Protein AF-A0A2A3JX35-F1 (afdb_monomer_lite)

InterPro domains:
  IPR011049 Serralysin-like metalloprotease, C-terminal [G3DSA:2.150.10.10] (86-180)
  IPR011049 Serralysin-like metalloprotease, C-terminal [SSF51120] (90-160)
  IPR025282 Domain of unknown function DUF4214 [PF13946] (6-72)
  IPR038255 Phycobilisome linker domain superfamily [G3DSA:1.10.3130.20] (1-78)

Structure (mmCIF, N/CA/C/O backbone):
data_AF-A0A2A3JX35-F1
#
_entry.id   AF-A0A2A3JX35-F1
#
loop_
_atom_site.group_PDB
_atom_site.id
_atom_site.type_symbol
_atom_site.label_atom_id
_atom_site.label_alt_id
_atom_site.label_comp_id
_atom_site.label_asym_id
_atom_site.label_entity_id
_atom_site.label_seq_id
_atom_site.pdbx_PDB_ins_code
_atom_site.Cartn_x
_atom_site.Cartn_y
_atom_site.Cartn_z
_atom_site.occupancy
_atom_site.B_iso_or_equiv
_atom_site.auth_seq_id
_atom_site.auth_comp_id
_atom_site.auth_asym_id
_atom_site.auth_atom_id
_atom_site.pdbx_PDB_model_num
ATOM 1 N N . ARG A 1 1 ? 21.763 -1.195 -2.624 1.00 57.72 1 ARG A N 1
ATOM 2 C CA . ARG A 1 1 ? 20.713 -1.257 -3.677 1.00 57.72 1 ARG A CA 1
ATOM 3 C C . ARG A 1 1 ? 21.329 -1.283 -5.078 1.00 57.72 1 ARG A C 1
ATOM 5 O O . ARG A 1 1 ? 21.049 -2.239 -5.783 1.00 57.72 1 ARG A O 1
ATOM 12 N N . ALA A 1 2 ? 22.224 -0.351 -5.442 1.00 63.00 2 ALA A N 1
ATOM 13 C CA . ALA A 1 2 ? 22.962 -0.404 -6.719 1.00 63.00 2 ALA A CA 1
ATOM 14 C C . ALA A 1 2 ? 23.710 -1.738 -6.949 1.00 63.00 2 ALA A C 1
ATOM 16 O O . ALA A 1 2 ? 23.582 -2.324 -8.016 1.00 63.00 2 ALA A O 1
ATOM 17 N N . GLU A 1 3 ? 24.364 -2.280 -5.916 1.00 74.00 3 GLU A N 1
ATOM 18 C CA . GLU A 1 3 ? 25.102 -3.557 -5.995 1.00 74.00 3 GLU A CA 1
ATOM 19 C C . GLU A 1 3 ? 24.223 -4.774 -6.343 1.00 74.00 3 GLU A C 1
ATOM 21 O O . GLU A 1 3 ? 24.683 -5.698 -7.007 1.00 74.00 3 GLU A O 1
ATOM 26 N N . VAL A 1 4 ? 22.947 -4.782 -5.934 1.00 80.75 4 VAL A N 1
ATOM 27 C CA . VAL A 1 4 ? 22.020 -5.893 -6.234 1.00 80.75 4 VAL A CA 1
ATOM 28 C C . VAL A 1 4 ? 21.587 -5.844 -7.69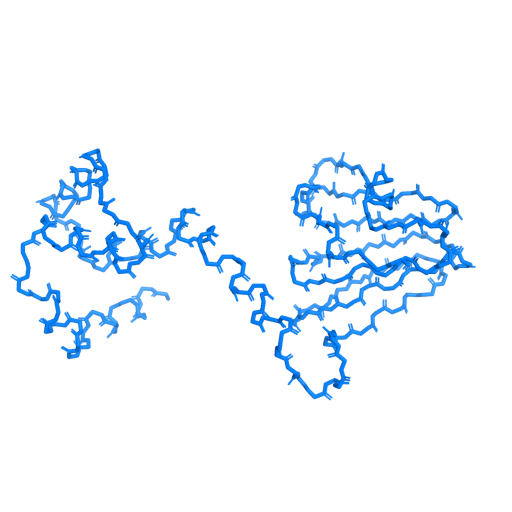7 1.00 80.75 4 VAL A C 1
ATOM 30 O O . VAL A 1 4 ? 21.540 -6.876 -8.362 1.00 80.75 4 VAL A O 1
ATOM 33 N N . VAL A 1 5 ? 21.316 -4.640 -8.211 1.00 82.88 5 VAL A N 1
ATOM 34 C CA . VAL A 1 5 ? 20.985 -4.437 -9.627 1.00 82.88 5 VAL A CA 1
ATOM 35 C C . VAL A 1 5 ? 22.182 -4.816 -10.496 1.00 82.88 5 VAL A C 1
ATOM 37 O O . VAL A 1 5 ? 22.029 -5.586 -11.436 1.00 82.88 5 VAL A O 1
ATOM 40 N N . GLU A 1 6 ? 23.384 -4.356 -10.149 1.00 83.06 6 GLU A N 1
ATOM 41 C CA . GLU A 1 6 ? 24.614 -4.732 -10.855 1.00 83.06 6 GLU A CA 1
ATOM 42 C C . GLU A 1 6 ? 24.848 -6.250 -10.831 1.00 83.06 6 GLU A C 1
ATOM 44 O O . GLU A 1 6 ? 25.086 -6.843 -11.879 1.00 83.06 6 GLU A O 1
ATOM 49 N N . GLY A 1 7 ? 24.675 -6.909 -9.681 1.00 82.81 7 GLY A N 1
ATOM 50 C CA . GLY A 1 7 ? 24.773 -8.368 -9.584 1.00 82.81 7 GLY A CA 1
ATOM 51 C C . GLY A 1 7 ? 23.772 -9.113 -10.477 1.00 82.81 7 GLY A C 1
ATOM 52 O O . GLY A 1 7 ? 24.125 -10.121 -11.089 1.00 82.81 7 GLY A O 1
ATOM 53 N N . PHE A 1 8 ? 22.543 -8.601 -10.609 1.00 84.94 8 PHE A N 1
ATOM 54 C CA . PHE A 1 8 ? 21.544 -9.168 -11.517 1.00 84.94 8 PHE A CA 1
ATOM 55 C C . PHE A 1 8 ? 21.957 -9.020 -12.986 1.00 84.94 8 PHE A C 1
ATOM 57 O O . PHE A 1 8 ? 21.861 -9.985 -13.745 1.00 84.94 8 PHE A O 1
ATOM 64 N N . LEU A 1 9 ? 22.483 -7.853 -13.373 1.00 85.06 9 LEU A N 1
ATOM 65 C CA . LEU A 1 9 ? 22.989 -7.601 -14.727 1.00 85.06 9 LEU A CA 1
ATOM 66 C C . LEU A 1 9 ? 24.175 -8.501 -15.090 1.00 85.06 9 LEU A C 1
ATOM 68 O O . LEU A 1 9 ? 24.334 -8.894 -16.247 1.00 85.06 9 LEU A O 1
ATOM 72 N N . GLU A 1 10 ? 24.995 -8.846 -14.101 1.00 87.62 10 GLU A N 1
ATOM 73 C CA . GLU A 1 10 ? 26.143 -9.722 -14.293 1.00 87.62 10 GLU A CA 1
ATOM 74 C C . GLU A 1 10 ? 25.779 -11.211 -14.372 1.00 87.62 10 GLU A C 1
ATOM 76 O O . GLU A 1 10 ? 26.630 -12.021 -14.769 1.00 87.62 10 GLU A O 1
ATOM 81 N N . SER A 1 11 ? 24.533 -11.575 -14.050 1.00 91.19 11 SER A N 1
ATOM 82 C CA . SER A 1 11 ? 24.059 -12.957 -14.110 1.00 91.19 11 SER A CA 1
ATOM 83 C C . SER A 1 11 ? 24.104 -13.523 -15.534 1.00 91.19 11 SER A C 1
ATOM 85 O O . SER A 1 11 ? 23.937 -12.814 -16.531 1.00 91.19 11 SER A O 1
ATOM 87 N N . ALA A 1 12 ? 24.330 -14.837 -15.633 1.00 91.00 12 ALA A N 1
ATOM 88 C CA . ALA A 1 12 ? 24.363 -15.531 -16.919 1.00 91.00 12 ALA A CA 1
ATOM 89 C C . ALA A 1 12 ? 23.033 -15.387 -17.675 1.00 91.00 12 ALA A C 1
ATOM 91 O O . ALA A 1 12 ? 23.043 -15.139 -18.878 1.00 91.00 12 ALA A O 1
ATOM 92 N N . GLU A 1 13 ? 21.913 -15.470 -16.954 1.00 87.62 13 GLU A N 1
ATOM 93 C CA . GLU A 1 13 ? 20.569 -15.329 -17.516 1.00 87.62 13 GLU A CA 1
ATOM 94 C C . GLU A 1 13 ? 20.338 -13.924 -18.075 1.00 87.62 13 GLU A C 1
ATOM 96 O O . GLU A 1 13 ? 19.900 -13.765 -19.212 1.00 87.62 13 GLU A O 1
ATOM 101 N N . PHE A 1 14 ? 20.709 -12.883 -17.324 1.00 89.31 14 PHE A N 1
ATOM 102 C CA . PHE A 1 14 ? 20.545 -11.517 -17.805 1.00 89.31 14 PHE A CA 1
ATOM 103 C C . PHE A 1 14 ? 21.397 -11.248 -19.046 1.00 89.31 14 PHE A C 1
ATOM 105 O O . PHE A 1 14 ? 20.916 -10.665 -20.015 1.00 89.31 14 PHE A O 1
ATOM 112 N N . LYS A 1 15 ? 22.654 -11.700 -19.061 1.00 89.62 15 LYS A N 1
ATOM 113 C CA . LYS A 1 15 ? 23.532 -11.545 -20.229 1.00 89.62 15 LYS A CA 1
ATOM 114 C C . LYS A 1 15 ? 23.009 -12.301 -21.447 1.00 89.62 15 LYS A C 1
ATOM 116 O O . LYS A 1 15 ? 23.083 -11.764 -22.549 1.00 89.62 15 LYS A O 1
ATOM 121 N N . ALA A 1 16 ? 22.472 -13.505 -21.255 1.00 89.75 16 ALA A N 1
ATOM 122 C CA . ALA A 1 16 ? 21.889 -14.300 -22.331 1.00 89.75 16 ALA A CA 1
ATOM 123 C C . ALA A 1 16 ? 20.626 -13.643 -22.911 1.00 89.75 16 ALA A C 1
ATOM 125 O O . ALA A 1 16 ? 20.481 -13.577 -24.130 1.00 89.75 16 ALA A O 1
ATOM 126 N N . THR A 1 17 ? 19.756 -13.115 -22.049 1.00 88.19 17 THR A N 1
ATOM 127 C CA . THR A 1 17 ? 18.446 -12.574 -22.441 1.00 88.19 17 THR A CA 1
ATOM 128 C C . THR A 1 17 ? 18.514 -11.117 -22.911 1.00 88.19 17 THR A C 1
ATOM 130 O O . THR A 1 17 ? 17.854 -10.749 -23.877 1.00 88.19 17 THR A O 1
ATOM 133 N N . TYR A 1 18 ? 19.338 -10.280 -22.275 1.00 88.38 18 TYR A N 1
ATOM 134 C CA . TYR A 1 18 ? 19.382 -8.831 -22.513 1.00 88.38 18 TYR A CA 1
ATOM 135 C C . TYR A 1 18 ? 20.705 -8.329 -23.103 1.00 88.38 18 TYR A C 1
ATOM 137 O O . TYR A 1 18 ? 20.757 -7.215 -23.627 1.00 88.38 18 TYR A O 1
ATOM 145 N N . GLY A 1 19 ? 21.797 -9.093 -22.999 1.00 84.62 19 GLY A N 1
ATOM 146 C CA . GLY A 1 19 ? 23.155 -8.590 -23.241 1.00 84.62 19 GLY A CA 1
ATOM 147 C C . GLY A 1 19 ? 23.444 -8.176 -24.686 1.00 84.62 19 GLY A C 1
ATOM 148 O O . GLY A 1 19 ? 24.201 -7.234 -24.902 1.00 84.62 19 GLY A O 1
ATOM 149 N N . ALA A 1 20 ? 22.825 -8.842 -25.664 1.00 90.06 20 ALA A N 1
ATOM 150 C CA . ALA A 1 20 ? 23.036 -8.580 -27.091 1.00 90.06 20 ALA A CA 1
ATOM 151 C C . ALA A 1 20 ? 22.003 -7.626 -27.719 1.00 90.06 20 ALA A C 1
ATOM 153 O O . ALA A 1 20 ? 22.154 -7.261 -28.883 1.00 90.06 20 ALA A O 1
ATOM 154 N N . LEU A 1 21 ? 20.961 -7.239 -26.974 1.00 92.75 21 LEU A N 1
ATOM 155 C CA . LEU A 1 21 ? 19.909 -6.353 -27.475 1.00 92.75 21 LEU A CA 1
ATOM 156 C C . LEU A 1 21 ? 20.464 -4.955 -27.733 1.00 92.75 21 LEU A C 1
ATOM 158 O O . LEU A 1 21 ? 21.338 -4.498 -26.990 1.00 92.75 21 LEU A O 1
ATOM 162 N N . ASP A 1 22 ? 19.927 -4.251 -28.726 1.00 95.50 22 ASP A N 1
ATOM 163 C CA . ASP A 1 22 ? 20.136 -2.808 -28.823 1.00 95.50 22 ASP A CA 1
ATOM 164 C C . ASP A 1 22 ? 19.344 -2.065 -27.729 1.00 95.50 22 ASP A C 1
ATOM 166 O O . ASP A 1 22 ? 18.670 -2.676 -26.898 1.00 95.50 22 ASP A O 1
ATOM 170 N N . ASN A 1 23 ? 19.477 -0.740 -27.653 1.00 96.50 23 ASN A N 1
ATOM 171 C CA . ASN A 1 23 ? 18.823 0.030 -26.595 1.00 96.50 23 ASN A CA 1
ATOM 172 C C . ASN A 1 23 ? 17.289 0.014 -26.704 1.00 96.50 23 ASN A C 1
ATOM 174 O O . ASN A 1 23 ? 16.625 -0.015 -25.669 1.00 96.50 23 ASN A O 1
ATOM 178 N N . GLY A 1 24 ? 16.731 -0.000 -27.916 1.00 96.75 24 GLY A N 1
ATOM 179 C CA . GLY A 1 24 ? 15.284 -0.015 -28.124 1.00 96.75 24 GLY A CA 1
ATOM 180 C C . GLY A 1 24 ? 14.674 -1.365 -27.754 1.00 96.75 24 GLY A C 1
ATOM 181 O O . GLY A 1 24 ? 13.702 -1.418 -26.995 1.00 96.75 24 GLY A O 1
ATOM 182 N N . ASP A 1 25 ? 15.290 -2.454 -28.210 1.00 97.00 25 ASP A N 1
ATOM 183 C CA . ASP A 1 25 ? 14.875 -3.819 -27.881 1.00 97.00 25 ASP A CA 1
ATOM 184 C C . ASP A 1 25 ? 15.051 -4.106 -26.386 1.00 97.00 25 ASP A C 1
ATOM 186 O O . ASP A 1 25 ? 14.181 -4.706 -25.754 1.00 97.00 25 ASP A O 1
ATOM 190 N N . PHE A 1 26 ? 16.139 -3.615 -25.784 1.00 96.88 26 PHE A N 1
ATOM 191 C CA . PHE A 1 26 ? 16.372 -3.717 -24.345 1.00 96.88 26 PHE A CA 1
ATOM 192 C C . PHE A 1 26 ? 15.256 -3.049 -23.534 1.00 96.88 26 PHE A C 1
ATOM 194 O O . PHE A 1 26 ? 14.707 -3.659 -22.616 1.00 96.88 26 PHE A O 1
ATOM 201 N N . VAL A 1 27 ? 14.897 -1.807 -23.877 1.00 97.31 27 VAL A N 1
ATOM 202 C CA . VAL A 1 27 ? 13.816 -1.075 -23.201 1.00 97.31 27 VAL A CA 1
ATOM 203 C C . VAL A 1 27 ? 12.476 -1.776 -23.411 1.00 97.31 27 VAL A C 1
ATOM 205 O O . VAL A 1 27 ? 11.726 -1.949 -22.453 1.00 97.31 27 VAL A O 1
ATOM 208 N N . THR A 1 28 ? 12.185 -2.221 -24.633 1.00 97.75 28 THR A N 1
ATOM 209 C CA . THR A 1 28 ? 10.943 -2.938 -24.959 1.00 97.75 28 THR A CA 1
ATOM 210 C C . THR A 1 28 ? 10.804 -4.223 -24.147 1.00 97.75 28 THR A C 1
ATOM 212 O O . THR A 1 28 ? 9.736 -4.501 -23.600 1.00 97.75 28 THR A O 1
ATOM 215 N N . LEU A 1 29 ? 11.888 -4.988 -24.005 1.00 95.69 29 LEU A N 1
ATOM 216 C CA . LEU A 1 29 ? 11.873 -6.211 -23.211 1.00 95.69 29 LEU A CA 1
ATOM 217 C C . LEU A 1 29 ? 11.729 -5.927 -21.707 1.00 95.69 29 LEU A C 1
ATOM 219 O O . LEU A 1 29 ? 11.063 -6.690 -21.012 1.00 95.69 29 LEU A O 1
ATOM 223 N N . LEU A 1 30 ? 12.287 -4.820 -21.198 1.00 95.44 30 LEU A N 1
ATOM 224 C CA . LEU A 1 30 ? 12.061 -4.396 -19.810 1.00 95.44 30 LEU A CA 1
ATOM 225 C C . LEU A 1 30 ? 10.602 -4.025 -19.540 1.00 95.44 30 LEU A C 1
ATOM 227 O O . LEU A 1 30 ? 10.068 -4.438 -18.517 1.00 95.44 30 LEU A O 1
ATOM 231 N N . TYR A 1 31 ? 9.944 -3.291 -20.438 1.00 97.38 31 TYR A N 1
ATOM 232 C CA . TYR A 1 31 ? 8.510 -3.009 -20.310 1.00 97.38 31 TYR A CA 1
ATOM 233 C C . TYR A 1 31 ? 7.698 -4.3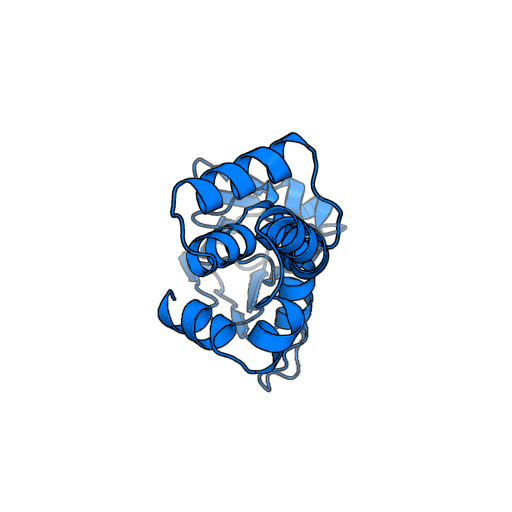03 -20.197 1.00 97.38 31 TYR A C 1
ATOM 235 O O . TYR A 1 31 ? 6.911 -4.459 -19.265 1.00 97.38 31 TYR A O 1
ATOM 243 N N . ASN A 1 32 ? 7.974 -5.268 -21.070 1.00 95.50 32 ASN A N 1
ATOM 244 C CA . ASN A 1 32 ? 7.260 -6.536 -21.075 1.00 95.50 32 ASN A CA 1
ATOM 245 C C . ASN A 1 32 ? 7.522 -7.371 -19.814 1.00 95.50 32 ASN A C 1
ATOM 247 O O . ASN A 1 32 ? 6.582 -7.844 -19.184 1.00 95.50 32 ASN A O 1
ATOM 251 N N . ASN A 1 33 ? 8.782 -7.519 -19.403 1.00 91.81 33 ASN A N 1
ATOM 252 C CA . ASN A 1 33 ? 9.132 -8.416 -18.299 1.00 91.81 33 ASN A CA 1
ATOM 253 C C . ASN A 1 33 ? 8.966 -7.790 -16.909 1.00 91.81 33 ASN A C 1
ATOM 255 O O . ASN A 1 33 ? 8.769 -8.521 -15.943 1.00 91.81 33 ASN A O 1
ATOM 259 N N . VAL A 1 34 ? 9.082 -6.464 -16.786 1.00 92.62 34 VAL A N 1
ATOM 260 C CA . VAL A 1 34 ? 8.998 -5.763 -15.493 1.00 92.62 34 VAL A CA 1
ATOM 261 C C . VAL A 1 34 ? 7.614 -5.164 -15.273 1.00 92.62 34 VAL A C 1
ATOM 263 O O . VAL A 1 34 ? 7.124 -5.194 -14.151 1.00 92.62 34 VAL A O 1
ATOM 266 N N . LEU A 1 35 ? 6.977 -4.629 -16.319 1.00 94.31 35 LEU A N 1
ATOM 267 C CA . LEU A 1 35 ? 5.677 -3.951 -16.217 1.00 94.31 35 LEU A CA 1
ATOM 268 C C . LEU A 1 35 ? 4.529 -4.745 -16.857 1.00 94.31 35 LEU A C 1
ATOM 270 O O . LEU A 1 35 ? 3.379 -4.328 -16.757 1.00 94.31 35 LEU A O 1
ATOM 274 N N . GLY A 1 36 ? 4.812 -5.875 -17.515 1.00 94.19 36 GLY A N 1
ATOM 275 C CA . GLY A 1 36 ? 3.782 -6.744 -18.091 1.00 94.19 36 GLY A CA 1
ATOM 276 C C . GLY A 1 36 ? 3.057 -6.151 -19.301 1.00 94.19 36 GLY A C 1
ATOM 277 O O . GLY A 1 36 ? 1.950 -6.584 -19.618 1.00 94.19 36 GLY A O 1
ATOM 278 N N . ARG A 1 37 ? 3.638 -5.145 -19.963 1.00 95.81 37 ARG A N 1
ATOM 279 C CA . ARG A 1 37 ? 3.019 -4.460 -21.106 1.00 95.81 37 ARG A CA 1
ATOM 280 C C . ARG A 1 37 ? 4.043 -3.987 -22.125 1.00 95.81 37 ARG A C 1
ATOM 282 O O . ARG A 1 37 ? 5.219 -3.860 -21.807 1.00 95.81 37 ARG A O 1
ATOM 289 N N . ASP A 1 38 ? 3.568 -3.601 -23.302 1.00 97.25 38 ASP A N 1
ATOM 290 C CA . ASP A 1 38 ? 4.393 -2.917 -24.294 1.00 97.25 38 ASP A CA 1
ATOM 291 C C . ASP A 1 38 ? 4.692 -1.453 -23.908 1.00 97.25 38 ASP A C 1
ATOM 293 O O . ASP A 1 38 ? 3.882 -0.788 -23.236 1.00 97.25 38 ASP A O 1
ATOM 297 N N . PRO A 1 39 ? 5.847 -0.910 -24.345 1.00 97.19 39 PRO A N 1
ATOM 298 C CA . PRO A 1 39 ? 6.135 0.506 -24.192 1.00 97.19 39 PRO A CA 1
ATOM 299 C C . PRO A 1 39 ? 5.162 1.367 -25.000 1.00 97.19 39 PRO A C 1
ATOM 301 O O . PRO A 1 39 ? 4.862 1.084 -26.160 1.00 97.19 39 PRO A O 1
ATOM 304 N N . ASP A 1 40 ? 4.773 2.509 -24.439 1.00 97.31 40 ASP A N 1
ATOM 305 C CA . ASP A 1 40 ? 4.240 3.593 -25.257 1.00 97.31 40 ASP A CA 1
ATOM 306 C C . ASP A 1 40 ? 5.385 4.338 -25.973 1.00 97.31 40 ASP A C 1
ATOM 308 O O . ASP A 1 40 ? 6.552 4.292 -25.566 1.00 97.31 40 ASP A O 1
ATOM 312 N N . ALA A 1 41 ? 5.052 5.061 -27.046 1.00 97.06 41 ALA A N 1
ATOM 313 C CA . ALA A 1 41 ? 6.044 5.753 -27.870 1.00 97.06 41 ALA A CA 1
ATOM 314 C C . ALA A 1 41 ? 6.881 6.777 -27.079 1.00 97.06 41 ALA A C 1
ATOM 316 O O . ALA A 1 41 ? 8.075 6.941 -27.347 1.00 97.06 41 ALA A O 1
ATOM 317 N N . THR A 1 42 ? 6.279 7.454 -26.096 1.00 97.19 42 THR A N 1
ATOM 318 C CA . THR A 1 42 ? 6.969 8.456 -25.272 1.00 97.19 42 THR A CA 1
ATOM 319 C C . THR A 1 42 ? 7.945 7.781 -24.315 1.00 97.19 42 THR A C 1
ATOM 321 O O . THR A 1 42 ? 9.107 8.185 -24.234 1.00 97.19 42 THR A O 1
ATOM 324 N N . GLY A 1 43 ? 7.496 6.731 -23.628 1.00 95.31 43 GLY A N 1
ATOM 325 C CA . GLY A 1 43 ? 8.296 5.931 -22.713 1.00 95.31 43 GLY A CA 1
ATOM 326 C C . GLY A 1 43 ? 9.502 5.298 -23.401 1.00 95.31 43 GLY A C 1
ATOM 327 O O . GLY A 1 43 ? 10.623 5.444 -22.909 1.00 95.31 43 GLY A O 1
ATOM 328 N N . LEU A 1 44 ? 9.301 4.662 -24.562 1.00 97.62 44 LEU A N 1
ATOM 329 C CA . LEU A 1 44 ? 10.391 4.071 -25.347 1.00 97.62 44 LEU A CA 1
ATOM 330 C C . LEU A 1 44 ? 11.423 5.123 -25.758 1.00 97.62 44 LEU A C 1
ATOM 332 O O . LEU A 1 44 ? 12.623 4.932 -25.556 1.00 97.62 44 LEU A O 1
ATOM 336 N N . THR A 1 45 ? 10.951 6.253 -26.291 1.00 97.88 45 THR A N 1
ATOM 337 C CA . THR A 1 45 ? 11.819 7.341 -26.762 1.00 97.88 45 THR A CA 1
ATOM 338 C C . THR A 1 45 ? 12.652 7.917 -25.618 1.00 97.88 45 THR A C 1
ATOM 340 O O . THR A 1 45 ? 13.855 8.122 -25.767 1.00 97.88 45 THR A O 1
ATOM 343 N N . ASN A 1 46 ? 12.039 8.148 -24.453 1.00 96.75 46 ASN A N 1
ATOM 344 C CA . ASN A 1 46 ? 12.712 8.739 -23.297 1.00 96.75 46 ASN A CA 1
ATOM 345 C C . ASN A 1 46 ? 13.820 7.827 -22.751 1.00 96.75 46 ASN A C 1
ATOM 347 O O . ASN A 1 46 ? 14.950 8.276 -22.559 1.00 96.75 46 ASN A O 1
ATOM 351 N N . TRP A 1 47 ? 13.523 6.542 -22.535 1.00 97.56 47 TRP A N 1
ATOM 352 C CA . TRP A 1 47 ? 14.511 5.598 -22.011 1.00 97.56 47 TRP A CA 1
ATOM 353 C C . TRP A 1 47 ? 15.641 5.320 -23.000 1.00 97.56 47 TRP A C 1
ATOM 355 O O . TRP A 1 47 ? 16.804 5.309 -22.595 1.00 97.56 47 TRP A O 1
ATOM 365 N N . THR A 1 48 ? 15.322 5.174 -24.288 1.00 97.69 48 THR A N 1
ATOM 366 C CA . THR A 1 48 ? 16.331 4.951 -25.336 1.00 97.69 48 THR A CA 1
ATOM 367 C C . THR A 1 48 ? 17.272 6.150 -25.445 1.00 97.69 48 THR A C 1
ATOM 369 O O . THR A 1 48 ? 18.484 5.978 -25.376 1.00 97.69 48 THR A O 1
ATOM 372 N N . ALA A 1 49 ? 16.741 7.379 -25.459 1.00 97.69 49 ALA A N 1
ATOM 373 C CA . ALA A 1 49 ? 17.564 8.589 -25.501 1.00 97.69 49 ALA A CA 1
ATOM 374 C C . ALA A 1 49 ? 18.499 8.727 -24.284 1.00 97.69 49 ALA A C 1
ATOM 376 O O . ALA A 1 49 ? 19.615 9.232 -24.410 1.00 97.69 49 ALA A O 1
ATOM 377 N N . ARG A 1 50 ? 18.079 8.268 -23.095 1.00 97.50 50 ARG A N 1
ATOM 378 C CA . ARG A 1 50 ? 18.947 8.247 -21.904 1.00 97.50 50 ARG A CA 1
ATOM 379 C C . ARG A 1 50 ? 20.087 7.244 -22.052 1.00 97.50 50 ARG A C 1
ATOM 381 O O . ARG A 1 50 ? 21.213 7.574 -21.684 1.00 97.50 50 ARG A O 1
ATOM 388 N N . LEU A 1 51 ? 19.805 6.051 -22.577 1.00 97.25 51 LEU A N 1
ATOM 389 C CA . LEU A 1 51 ? 20.825 5.035 -22.859 1.00 97.25 51 LEU A CA 1
ATOM 390 C C . LEU A 1 51 ? 21.823 5.534 -23.910 1.00 97.25 51 LEU A C 1
ATOM 392 O O . LEU A 1 51 ? 23.029 5.449 -23.692 1.00 97.25 51 LEU A O 1
ATOM 396 N N . ASP A 1 52 ? 21.332 6.136 -24.994 1.00 97.00 52 ASP A N 1
ATOM 397 C CA . ASP A 1 52 ? 22.169 6.722 -26.048 1.00 97.00 52 ASP A CA 1
ATOM 398 C C . ASP A 1 52 ? 23.016 7.895 -25.524 1.00 97.00 52 ASP A C 1
ATOM 400 O O . ASP A 1 52 ? 24.148 8.105 -25.959 1.00 97.00 52 ASP A O 1
ATOM 404 N N . GLY A 1 53 ? 22.496 8.631 -24.537 1.00 96.69 53 GLY A N 1
ATOM 405 C CA . GLY A 1 53 ? 23.204 9.681 -23.803 1.00 96.69 53 GLY A CA 1
ATOM 406 C C . GLY A 1 53 ? 24.208 9.181 -22.754 1.00 96.69 53 GLY A C 1
ATOM 407 O O . GLY A 1 53 ? 24.796 10.002 -22.050 1.00 96.69 53 GLY A O 1
ATOM 408 N N . GLY A 1 54 ? 24.411 7.865 -22.627 1.00 96.06 54 GLY A N 1
ATOM 409 C CA . GLY A 1 54 ? 25.413 7.258 -21.745 1.00 96.06 54 GLY A CA 1
ATOM 410 C C . GLY A 1 54 ? 24.902 6.805 -20.373 1.00 96.06 54 GLY A C 1
ATOM 411 O O . GLY A 1 54 ? 25.710 6.419 -19.526 1.00 96.06 54 GLY A O 1
ATOM 412 N N . MET A 1 55 ? 23.587 6.821 -20.119 1.00 96.19 55 MET A N 1
ATOM 413 C CA . MET A 1 55 ? 23.022 6.172 -18.930 1.00 96.19 55 MET A CA 1
ATOM 414 C C . MET A 1 55 ? 23.290 4.665 -18.985 1.00 96.19 55 MET A C 1
ATOM 416 O O . MET A 1 55 ? 23.114 4.029 -20.020 1.00 96.19 55 MET A O 1
ATOM 420 N N . SER A 1 56 ? 23.688 4.065 -17.862 1.00 94.44 56 SER A N 1
ATOM 421 C CA . SER A 1 56 ? 23.900 2.619 -17.812 1.00 94.44 56 SER A CA 1
ATOM 422 C C . SER A 1 56 ? 22.575 1.854 -17.830 1.00 94.44 56 SER A C 1
ATOM 424 O O . SER A 1 56 ? 21.562 2.306 -17.289 1.00 94.44 56 SER A O 1
ATOM 426 N N . ARG A 1 57 ? 22.594 0.629 -18.367 1.00 93.12 57 ARG A N 1
ATOM 427 C CA . ARG A 1 57 ? 21.445 -0.290 -18.291 1.00 93.12 57 ARG A CA 1
ATOM 428 C C . ARG A 1 57 ? 21.021 -0.575 -16.851 1.00 93.12 57 ARG A C 1
ATOM 430 O O . ARG A 1 57 ? 19.828 -0.672 -16.592 1.00 93.12 57 ARG A O 1
ATOM 437 N N . ALA A 1 58 ? 21.968 -0.613 -15.908 1.00 92.00 58 ALA A N 1
ATOM 438 C CA . ALA A 1 58 ? 21.675 -0.764 -14.480 1.00 92.00 58 ALA A CA 1
ATOM 439 C C . ALA A 1 58 ? 20.762 0.360 -13.973 1.00 92.00 58 ALA A C 1
ATOM 441 O O . ALA A 1 58 ? 19.782 0.104 -13.281 1.00 92.00 58 ALA A O 1
ATOM 442 N N . LYS A 1 59 ? 21.043 1.610 -14.366 1.00 93.81 59 LYS A N 1
ATOM 443 C CA . LYS A 1 59 ? 20.225 2.767 -13.984 1.00 93.81 59 LYS A CA 1
ATOM 444 C C . LYS A 1 59 ? 18.837 2.743 -14.615 1.00 93.81 59 LYS A C 1
ATOM 446 O O . LYS A 1 59 ? 17.885 3.190 -13.981 1.00 93.81 59 LYS A O 1
ATOM 451 N N . VAL A 1 60 ? 18.706 2.193 -15.820 1.00 94.31 60 VAL A N 1
ATOM 452 C CA . VAL A 1 60 ? 17.393 1.977 -16.441 1.00 94.31 60 VAL A CA 1
ATOM 453 C C . VAL A 1 60 ? 16.606 0.905 -15.686 1.00 94.31 60 VAL A C 1
ATOM 455 O O . VAL A 1 60 ? 15.480 1.175 -15.288 1.00 94.31 60 VAL A O 1
ATOM 458 N N . VAL A 1 61 ? 17.201 -0.258 -15.398 1.00 93.62 61 VAL A N 1
ATOM 459 C CA . VAL A 1 61 ? 16.551 -1.324 -14.604 1.00 93.62 61 VAL A CA 1
ATOM 460 C C . VAL A 1 61 ? 16.130 -0.815 -13.223 1.00 93.62 61 VAL A C 1
ATOM 462 O O . VAL A 1 61 ? 14.998 -1.042 -12.799 1.00 93.62 61 VAL A O 1
ATOM 465 N N . GLU A 1 62 ? 17.003 -0.064 -12.544 1.00 93.44 62 GLU A N 1
ATOM 466 C CA . GLU A 1 62 ? 16.672 0.600 -11.280 1.00 93.44 62 GLU A CA 1
ATOM 467 C C . GLU A 1 62 ? 15.453 1.520 -11.452 1.00 93.44 62 GLU A C 1
ATOM 469 O O . GLU A 1 62 ? 14.500 1.418 -10.682 1.00 93.44 62 GLU A O 1
ATOM 474 N N . GLY A 1 63 ? 15.434 2.348 -12.501 1.00 93.88 63 GLY A N 1
ATOM 475 C CA . GLY A 1 63 ? 14.320 3.241 -12.818 1.00 93.88 63 GLY A CA 1
ATOM 476 C C . GLY A 1 63 ? 12.980 2.527 -13.013 1.00 93.88 63 GLY A C 1
ATOM 477 O O . GLY A 1 63 ? 11.973 2.995 -12.486 1.00 93.88 63 GLY A O 1
ATOM 478 N N . PHE A 1 64 ? 12.963 1.383 -13.702 1.00 94.62 64 PHE A N 1
ATOM 479 C CA . PHE A 1 64 ? 11.754 0.564 -13.851 1.00 94.62 64 PHE A CA 1
ATOM 480 C C . PHE A 1 64 ? 11.304 -0.018 -12.506 1.00 94.62 64 PHE A C 1
ATOM 482 O O . PHE A 1 64 ? 10.161 0.193 -12.109 1.00 94.62 64 PHE A O 1
ATOM 489 N N . SER A 1 65 ? 12.211 -0.661 -11.761 1.00 92.62 65 SER A N 1
ATOM 490 C CA . SER A 1 65 ? 11.892 -1.296 -10.468 1.00 92.62 65 SER A CA 1
ATOM 491 C C . SER A 1 65 ? 11.426 -0.313 -9.386 1.00 92.62 65 SER A C 1
ATOM 493 O O . SER A 1 65 ? 10.743 -0.693 -8.442 1.00 92.62 65 SER A O 1
ATOM 495 N N . GLN A 1 66 ? 11.829 0.957 -9.482 1.00 91.94 66 GLN A N 1
ATOM 496 C CA . GLN A 1 66 ? 11.457 1.998 -8.521 1.00 91.94 66 GLN A CA 1
ATOM 497 C C . GLN A 1 66 ? 10.303 2.876 -9.007 1.00 91.94 66 GLN A C 1
ATOM 499 O O . GLN A 1 66 ? 9.879 3.773 -8.270 1.00 91.94 66 GLN A O 1
ATOM 504 N N . SER A 1 67 ? 9.805 2.635 -10.222 1.00 94.75 67 SER A N 1
ATOM 505 C CA . SER A 1 67 ? 8.699 3.394 -10.791 1.00 94.75 67 SER A CA 1
ATOM 506 C C . SER A 1 67 ? 7.428 3.216 -9.960 1.00 94.75 67 SER A C 1
ATOM 508 O O . SER A 1 67 ? 7.182 2.158 -9.379 1.00 94.75 67 SER A O 1
ATOM 510 N N . THR A 1 68 ? 6.603 4.263 -9.914 1.00 95.00 68 THR A N 1
ATOM 511 C CA . THR A 1 68 ? 5.267 4.192 -9.306 1.00 95.00 68 THR A CA 1
ATOM 512 C C . THR A 1 68 ? 4.430 3.093 -9.951 1.00 95.00 68 THR A C 1
ATOM 514 O O . THR A 1 68 ? 3.686 2.411 -9.261 1.00 95.00 68 THR A O 1
ATOM 517 N N . GLU A 1 69 ? 4.596 2.893 -11.257 1.00 94.31 69 GLU A N 1
ATOM 518 C CA . GLU A 1 69 ? 3.896 1.861 -12.011 1.00 94.31 69 GLU A CA 1
ATOM 519 C C . GLU A 1 69 ? 4.256 0.451 -11.539 1.00 94.31 69 GLU A C 1
ATOM 521 O O . GLU A 1 69 ? 3.357 -0.318 -11.221 1.00 94.31 69 GLU A O 1
ATOM 526 N N . PHE A 1 70 ? 5.550 0.130 -11.424 1.00 94.88 70 PHE A N 1
ATOM 527 C CA . PHE A 1 70 ? 5.977 -1.174 -10.916 1.00 94.88 70 PH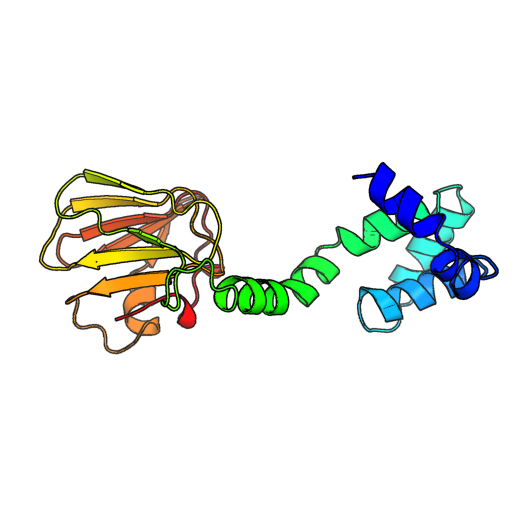E A CA 1
ATOM 528 C C . PHE A 1 70 ? 5.476 -1.404 -9.491 1.00 94.88 70 PHE A C 1
ATOM 530 O O . PHE A 1 70 ? 4.881 -2.437 -9.210 1.00 94.88 70 PHE A O 1
ATOM 537 N N . LYS A 1 71 ? 5.656 -0.412 -8.607 1.00 94.12 71 LYS A N 1
ATOM 538 C CA . LYS A 1 71 ? 5.200 -0.500 -7.213 1.00 94.12 71 LYS A CA 1
ATOM 539 C C . LYS A 1 71 ? 3.701 -0.771 -7.127 1.00 94.12 71 LYS A C 1
ATOM 541 O O . LYS A 1 71 ? 3.310 -1.657 -6.380 1.00 94.12 71 LYS A O 1
ATOM 546 N N . ALA A 1 72 ? 2.895 -0.053 -7.910 1.00 92.81 72 ALA A N 1
ATOM 547 C CA . ALA A 1 72 ? 1.453 -0.263 -7.975 1.00 92.81 72 ALA A CA 1
ATOM 548 C C . ALA A 1 72 ? 1.103 -1.652 -8.532 1.00 92.81 72 ALA A C 1
ATOM 550 O O . ALA A 1 72 ? 0.286 -2.348 -7.945 1.00 92.81 72 ALA A O 1
ATOM 551 N N . ALA A 1 73 ? 1.763 -2.087 -9.610 1.00 93.06 73 ALA A N 1
ATOM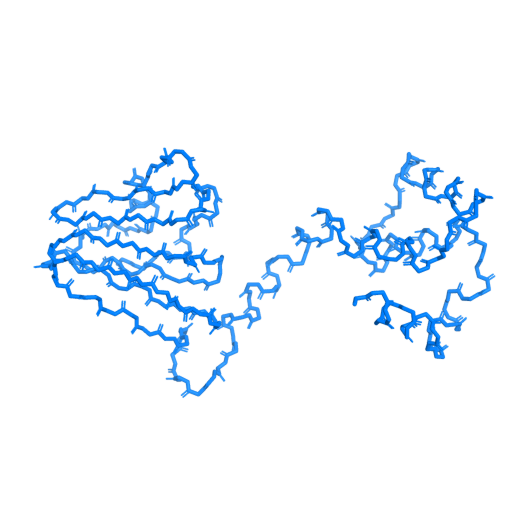 552 C CA . ALA A 1 73 ? 1.522 -3.391 -10.228 1.00 93.06 73 ALA A CA 1
ATOM 553 C C . ALA A 1 73 ? 1.863 -4.576 -9.307 1.00 93.06 73 ALA A C 1
ATOM 555 O O . ALA A 1 73 ? 1.291 -5.652 -9.457 1.00 93.06 73 ALA A O 1
ATOM 556 N N . THR A 1 74 ? 2.789 -4.394 -8.362 1.00 93.75 74 THR A N 1
ATOM 557 C CA . THR A 1 74 ? 3.191 -5.435 -7.403 1.00 93.75 74 THR A CA 1
ATOM 558 C C . THR A 1 74 ? 2.551 -5.306 -6.020 1.00 93.75 74 THR A C 1
ATOM 560 O O . THR A 1 74 ? 2.754 -6.191 -5.194 1.00 93.75 74 THR A O 1
ATOM 563 N N . ALA A 1 75 ? 1.829 -4.216 -5.739 1.00 93.38 75 ALA A N 1
ATOM 564 C CA . ALA A 1 75 ? 1.332 -3.907 -4.396 1.00 93.38 75 ALA A CA 1
ATOM 565 C C . ALA A 1 75 ? 0.384 -4.991 -3.864 1.00 93.38 75 ALA A C 1
ATOM 567 O O . ALA A 1 75 ? 0.596 -5.492 -2.762 1.00 93.38 75 ALA A O 1
ATOM 568 N N . ASP A 1 76 ? -0.593 -5.405 -4.673 1.00 93.56 76 ASP A N 1
ATOM 569 C CA . ASP A 1 76 ? -1.586 -6.408 -4.272 1.00 93.56 76 ASP A CA 1
ATOM 570 C C . ASP A 1 76 ? -0.934 -7.768 -4.002 1.00 93.56 76 ASP A C 1
ATOM 572 O O . ASP A 1 76 ? -1.154 -8.365 -2.954 1.00 93.56 76 ASP A O 1
ATOM 576 N N . ALA A 1 77 ? -0.043 -8.217 -4.891 1.00 94.31 77 ALA A N 1
ATOM 577 C CA . ALA A 1 77 ? 0.680 -9.476 -4.710 1.00 94.31 77 ALA A CA 1
ATOM 578 C C . ALA A 1 77 ? 1.577 -9.463 -3.459 1.00 94.31 77 ALA A C 1
ATOM 580 O O . ALA A 1 77 ? 1.716 -10.481 -2.784 1.00 94.31 77 ALA A O 1
ATOM 581 N N . LEU A 1 78 ? 2.189 -8.316 -3.134 1.00 94.19 78 LEU A N 1
ATOM 582 C CA . LEU A 1 78 ? 2.968 -8.160 -1.906 1.00 94.19 78 LEU A CA 1
ATOM 583 C C . LEU A 1 78 ? 2.072 -8.216 -0.662 1.00 94.19 78 LEU A C 1
ATOM 585 O O . LEU A 1 78 ? 2.429 -8.889 0.302 1.00 94.19 78 LEU A O 1
ATOM 589 N N . LYS A 1 79 ? 0.919 -7.539 -0.695 1.00 95.00 79 LYS A N 1
ATOM 590 C CA . LYS A 1 79 ? -0.082 -7.565 0.378 1.00 95.00 79 LYS A CA 1
ATOM 591 C C . LYS A 1 79 ? -0.590 -8.985 0.629 1.00 95.00 79 LYS A C 1
ATOM 593 O O . LYS A 1 79 ? -0.605 -9.428 1.773 1.00 95.00 79 LYS A O 1
ATOM 598 N N . GLU A 1 80 ? -0.964 -9.704 -0.429 1.00 93.94 80 GLU A N 1
ATOM 599 C CA . GLU A 1 80 ? -1.397 -11.103 -0.347 1.00 93.94 80 GLU A CA 1
ATOM 600 C C . GLU A 1 80 ? -0.302 -11.991 0.239 1.00 93.94 80 GLU A C 1
ATOM 602 O O . GLU A 1 80 ? -0.568 -12.763 1.156 1.00 93.94 80 GLU A O 1
ATOM 607 N N . TRP A 1 81 ? 0.936 -11.846 -0.242 1.00 93.44 81 TRP A N 1
ATOM 608 C CA . TRP A 1 81 ? 2.056 -12.619 0.278 1.00 93.44 81 TRP A CA 1
ATOM 609 C C . TRP A 1 81 ? 2.269 -12.365 1.773 1.00 93.44 81 TRP A C 1
ATOM 611 O O . TRP A 1 81 ? 2.343 -13.326 2.527 1.00 93.44 81 TRP A O 1
ATOM 621 N N . LEU A 1 82 ? 2.307 -11.103 2.220 1.00 94.75 82 LEU A N 1
ATOM 622 C CA . LEU A 1 82 ? 2.523 -10.757 3.633 1.00 94.75 82 LEU A CA 1
ATOM 623 C C . LEU A 1 82 ? 1.418 -11.274 4.559 1.00 94.75 82 LEU A C 1
ATOM 625 O O . LEU A 1 82 ? 1.718 -11.661 5.684 1.00 94.75 82 LEU A O 1
ATOM 629 N N . ARG A 1 83 ? 0.172 -11.332 4.081 1.00 94.56 83 ARG A N 1
ATOM 630 C CA . ARG A 1 83 ? -0.952 -11.918 4.825 1.00 94.56 83 ARG A CA 1
ATOM 631 C C . ARG A 1 83 ? -0.949 -13.450 4.843 1.00 94.56 83 ARG A C 1
ATOM 633 O O . ARG A 1 83 ? -1.553 -14.035 5.733 1.00 94.56 83 ARG A O 1
ATOM 640 N N . ASP A 1 84 ? -0.301 -14.096 3.873 1.00 92.25 84 ASP A N 1
ATOM 641 C CA . ASP A 1 84 ? -0.175 -15.561 3.797 1.00 92.25 84 ASP A CA 1
ATOM 642 C C . ASP A 1 84 ? 1.051 -16.096 4.557 1.00 92.25 84 ASP A C 1
ATOM 644 O O . ASP A 1 84 ? 1.093 -17.276 4.914 1.00 92.25 84 ASP A O 1
ATOM 648 N N . VAL A 1 85 ? 2.060 -15.256 4.832 1.00 89.69 85 VAL A N 1
ATOM 649 C CA . VAL A 1 85 ? 3.228 -15.691 5.608 1.00 89.69 85 VAL A CA 1
ATOM 650 C C . VAL A 1 85 ? 2.820 -16.012 7.047 1.00 89.69 85 VAL A C 1
ATOM 652 O O . VAL A 1 85 ? 2.702 -15.133 7.897 1.00 89.69 85 VAL A O 1
ATOM 655 N N . ASP A 1 86 ? 2.700 -17.305 7.346 1.00 83.62 86 ASP A N 1
ATOM 656 C CA . ASP A 1 86 ? 2.595 -17.793 8.720 1.00 83.62 86 ASP A CA 1
ATOM 657 C C . ASP A 1 86 ? 3.972 -17.746 9.398 1.00 83.62 86 ASP A C 1
ATOM 659 O O . ASP A 1 86 ? 4.849 -18.588 9.173 1.00 83.62 86 ASP A O 1
ATOM 663 N N . TYR A 1 87 ? 4.156 -16.759 10.270 1.00 83.06 87 TYR A N 1
ATOM 664 C CA . TYR A 1 87 ? 5.323 -16.624 11.148 1.00 83.06 87 TYR A CA 1
ATOM 665 C C . TYR A 1 87 ? 5.250 -17.542 12.386 1.00 83.06 87 TYR A C 1
ATOM 667 O O . TYR A 1 87 ? 5.951 -17.336 13.377 1.00 83.06 87 TYR A O 1
ATOM 675 N N . GLY A 1 88 ? 4.420 -18.587 12.336 1.00 82.19 88 GLY A N 1
ATOM 676 C CA . GLY A 1 88 ? 4.143 -19.491 13.445 1.00 82.19 88 GLY A CA 1
ATOM 677 C C . GLY A 1 88 ? 3.087 -18.951 14.410 1.00 82.19 88 GLY A C 1
ATOM 678 O O . GLY A 1 88 ? 2.992 -19.462 15.528 1.00 82.19 88 GLY A O 1
ATOM 679 N N . SER A 1 89 ? 2.314 -17.936 14.004 1.00 82.69 89 SER A N 1
ATOM 680 C CA . SER A 1 89 ? 1.229 -17.368 14.813 1.00 82.69 89 SER A CA 1
ATOM 681 C C . SER A 1 89 ? 0.005 -18.287 14.827 1.00 82.69 89 SER A C 1
ATOM 683 O O . SER A 1 89 ? -0.758 -18.291 15.794 1.00 82.69 89 SER A O 1
ATOM 685 N N . GLY A 1 90 ? -0.185 -19.093 13.771 1.00 85.69 90 GLY A N 1
ATOM 686 C CA . GLY A 1 90 ? -1.397 -19.896 13.588 1.00 85.69 90 GLY A CA 1
ATOM 687 C C . GLY A 1 90 ? -2.662 -19.047 13.405 1.00 85.69 90 GLY A C 1
ATOM 688 O O . GLY A 1 90 ? -3.768 -19.552 13.606 1.00 85.69 90 GLY A O 1
ATOM 689 N N . SER A 1 91 ? -2.495 -17.770 13.054 1.00 86.19 91 SER A N 1
ATOM 690 C CA . SER A 1 91 ? -3.549 -16.782 12.832 1.00 86.19 91 SER A CA 1
ATOM 691 C C . SER A 1 91 ? -3.371 -16.108 11.467 1.00 86.19 91 SER A C 1
ATOM 693 O O . SER A 1 91 ? -2.327 -16.231 10.835 1.00 86.19 91 SER A O 1
ATOM 695 N N . ILE A 1 92 ? -4.398 -15.384 11.019 1.00 83.06 92 ILE A N 1
ATOM 696 C CA . ILE A 1 92 ? -4.349 -14.541 9.810 1.00 83.06 92 ILE A CA 1
ATOM 697 C C . ILE A 1 92 ? -3.504 -13.272 9.996 1.00 83.06 92 ILE A C 1
ATOM 699 O O . ILE A 1 92 ? -3.245 -12.559 9.030 1.00 83.06 92 ILE A O 1
ATOM 703 N N . TYR A 1 93 ? -3.135 -12.981 11.240 1.00 91.31 93 TYR A N 1
ATOM 704 C CA . TYR A 1 93 ? -2.243 -11.903 11.632 1.00 91.31 93 TYR A CA 1
ATOM 705 C C . TYR A 1 93 ? -1.003 -12.475 12.323 1.00 91.31 93 TYR A C 1
ATOM 707 O O . TYR A 1 93 ? -1.045 -13.555 12.925 1.00 91.31 93 TYR A O 1
ATOM 715 N N . HIS A 1 94 ? 0.104 -11.752 12.223 1.00 91.31 94 HIS A N 1
ATOM 716 C CA . HIS A 1 94 ? 1.356 -12.049 12.889 1.00 91.31 94 HIS A CA 1
ATOM 717 C C . HIS A 1 94 ? 1.245 -11.715 14.379 1.00 91.31 94 HIS A C 1
ATOM 719 O O . HIS A 1 94 ? 1.286 -12.647 15.185 1.00 91.31 94 HIS A O 1
ATOM 725 N N . ASP A 1 95 ? 0.972 -10.454 14.724 1.00 93.75 95 ASP A N 1
ATOM 726 C CA . ASP A 1 95 ? 0.681 -10.028 16.093 1.00 93.75 95 ASP A CA 1
ATOM 727 C C . ASP A 1 95 ? -0.762 -9.512 16.258 1.00 93.75 95 ASP A C 1
ATOM 729 O O . ASP A 1 95 ? -1.348 -8.917 15.355 1.00 93.75 95 ASP A O 1
ATOM 733 N N . LEU A 1 96 ? -1.350 -9.735 17.441 1.00 95.81 96 LEU A N 1
ATOM 734 C CA . LEU A 1 96 ? -2.599 -9.096 17.878 1.00 95.81 96 LEU A CA 1
ATOM 735 C C . LEU A 1 96 ? -2.278 -8.100 18.989 1.00 95.81 96 LEU A C 1
ATOM 737 O O . LEU A 1 96 ? -1.859 -8.489 20.083 1.00 95.81 96 LEU A O 1
ATOM 741 N N . LEU A 1 97 ? -2.489 -6.817 18.717 1.00 97.75 97 LEU A N 1
ATOM 742 C CA . LEU A 1 97 ? -2.196 -5.732 19.635 1.00 97.75 97 LEU A CA 1
ATOM 743 C C . LEU A 1 97 ? -3.496 -5.187 20.228 1.00 97.75 97 LEU A C 1
ATOM 745 O O . LEU A 1 97 ? -4.191 -4.384 19.611 1.00 97.75 97 LEU A O 1
ATOM 749 N N . HIS A 1 98 ? -3.771 -5.597 21.464 1.00 97.69 98 HIS A N 1
ATOM 750 C CA . HIS A 1 98 ? -4.907 -5.148 22.271 1.00 97.69 98 HIS A CA 1
ATOM 751 C C . HIS A 1 98 ? -4.427 -4.104 23.302 1.00 97.69 98 HIS A C 1
ATOM 753 O O . HIS A 1 98 ? -3.789 -4.480 24.291 1.00 97.69 98 HIS A O 1
ATOM 759 N N . PRO A 1 99 ? -4.691 -2.794 23.121 1.00 97.12 99 PRO A N 1
ATOM 760 C CA . PRO A 1 99 ? -4.199 -1.740 24.006 1.00 97.12 99 PRO A CA 1
ATOM 761 C C . PRO A 1 99 ? -4.969 -1.642 25.330 1.00 97.12 99 PRO A C 1
ATOM 763 O O . PRO A 1 99 ? -4.435 -1.114 26.306 1.00 97.12 99 PRO A O 1
ATOM 766 N N . GLY A 1 100 ? -6.208 -2.131 25.386 1.00 97.00 100 GLY A N 1
ATOM 767 C CA . GLY A 1 100 ? -7.077 -1.936 26.538 1.00 97.00 100 GLY A CA 1
ATOM 768 C C . GLY A 1 100 ? -7.587 -0.497 26.608 1.00 97.00 100 GLY A C 1
ATOM 769 O O . GLY A 1 100 ? -7.445 0.285 25.670 1.00 97.00 100 GLY A O 1
ATOM 770 N N . SER A 1 101 ? -8.138 -0.110 27.758 1.00 97.44 101 SER A N 1
ATOM 771 C CA . SER A 1 101 ? -8.587 1.270 27.976 1.00 97.44 101 SER A CA 1
ATOM 772 C C . SER A 1 101 ? -7.428 2.267 28.129 1.00 97.44 101 SER A C 1
ATOM 774 O O . SER A 1 101 ? -6.305 1.909 28.491 1.00 97.44 101 SER A O 1
ATOM 776 N N . GLY A 1 102 ? -7.739 3.555 27.986 1.00 97.06 102 GLY A N 1
ATOM 777 C CA . GLY A 1 102 ? -6.805 4.659 28.227 1.00 97.06 102 GLY A CA 1
ATOM 778 C C . GLY A 1 102 ? -5.959 5.026 27.009 1.00 97.06 102 GLY A C 1
ATOM 779 O O . GLY A 1 102 ? -6.276 4.661 25.879 1.00 97.06 102 GLY A O 1
ATOM 780 N N . ASP A 1 103 ? -4.889 5.788 27.239 1.00 98.12 103 ASP A N 1
ATOM 781 C CA . ASP A 1 103 ? -4.106 6.369 26.149 1.00 98.12 103 ASP A CA 1
ATOM 782 C C . ASP A 1 103 ? -2.904 5.494 25.788 1.00 98.12 103 ASP A C 1
ATOM 784 O O . ASP A 1 103 ? -2.024 5.266 26.621 1.00 98.12 103 ASP A O 1
ATOM 788 N N . ASN A 1 104 ? -2.843 5.030 24.540 1.00 98.44 104 ASN A N 1
ATOM 789 C CA . ASN A 1 104 ? -1.881 4.011 24.122 1.00 98.44 104 ASN A CA 1
ATOM 790 C C . ASN A 1 104 ? -1.170 4.368 22.811 1.00 98.44 104 ASN A C 1
ATOM 792 O O . ASN A 1 104 ? -1.694 5.090 21.961 1.00 98.44 104 ASN A O 1
ATOM 796 N N . LEU A 1 105 ? 0.035 3.826 22.646 1.00 98.38 105 LEU A N 1
ATOM 797 C CA . LEU A 1 105 ? 0.847 3.931 21.438 1.00 98.38 105 LEU A CA 1
ATOM 798 C C . LEU A 1 105 ? 1.172 2.519 20.952 1.00 98.38 105 LEU A C 1
ATOM 800 O O . LEU A 1 105 ? 1.728 1.733 21.717 1.00 98.38 105 LEU A O 1
ATOM 804 N N . LEU A 1 106 ? 0.819 2.216 19.709 1.00 98.50 106 LEU A N 1
ATOM 805 C CA . LEU A 1 106 ? 0.931 0.896 19.105 1.00 98.50 106 LEU A CA 1
ATOM 806 C C . LEU A 1 106 ? 1.862 0.957 17.892 1.00 98.50 106 LEU A C 1
ATOM 808 O O . LEU A 1 106 ? 1.857 1.945 17.151 1.00 98.50 106 LEU A O 1
ATOM 812 N N . ALA A 1 107 ? 2.651 -0.099 17.721 1.00 97.94 107 ALA A N 1
ATOM 813 C CA . ALA A 1 107 ? 3.463 -0.334 16.538 1.00 97.94 107 ALA A CA 1
ATOM 814 C C . ALA A 1 107 ? 3.472 -1.839 16.243 1.00 97.94 107 ALA A C 1
ATOM 816 O O . ALA A 1 107 ? 3.836 -2.600 17.144 1.00 97.94 107 ALA A O 1
ATOM 817 N N . GLY A 1 108 ? 3.030 -2.241 15.052 1.00 94.44 108 GLY A N 1
ATOM 818 C CA . GLY A 1 108 ? 2.934 -3.648 14.636 1.00 94.44 108 GLY A CA 1
ATOM 819 C C . GLY A 1 108 ? 4.304 -4.239 14.301 1.00 94.44 108 GLY A C 1
ATOM 820 O O . GLY A 1 108 ? 4.702 -5.281 14.820 1.00 94.44 108 GLY A O 1
ATOM 821 N N . GLY A 1 109 ? 5.127 -3.478 13.578 1.00 94.31 109 GLY A N 1
ATOM 822 C CA . GLY A 1 109 ? 6.474 -3.890 13.217 1.00 94.31 109 GLY A CA 1
ATOM 823 C C . GLY A 1 109 ? 6.544 -4.607 11.872 1.00 94.31 109 GLY A C 1
ATOM 824 O O . GLY A 1 109 ? 6.603 -3.957 10.840 1.00 94.31 109 GLY A O 1
ATOM 825 N N . ILE A 1 110 ? 6.761 -5.923 11.867 1.00 91.19 110 ILE A N 1
ATOM 826 C CA . ILE A 1 110 ? 6.945 -6.689 10.622 1.00 91.19 110 ILE A CA 1
ATOM 827 C C . ILE A 1 110 ? 5.828 -7.707 10.532 1.00 91.19 110 ILE A C 1
ATOM 829 O O . ILE A 1 110 ? 5.705 -8.516 11.440 1.00 91.19 110 ILE A O 1
ATOM 833 N N . GLY A 1 111 ? 5.182 -7.790 9.374 1.00 92.31 111 GLY A N 1
ATOM 834 C CA . GLY A 1 111 ? 4.158 -8.794 9.103 1.00 92.31 111 GLY A CA 1
ATOM 835 C C . GLY A 1 111 ? 2.792 -8.139 8.993 1.00 92.31 111 GLY A C 1
ATOM 836 O O . GLY A 1 111 ? 2.698 -6.924 8.972 1.00 92.31 111 GLY A O 1
ATOM 837 N N . ALA A 1 112 ? 1.754 -8.956 8.841 1.00 95.81 112 ALA A N 1
ATOM 838 C CA . ALA A 1 112 ? 0.376 -8.486 8.856 1.00 95.81 112 ALA A CA 1
ATOM 839 C C . ALA A 1 112 ? -0.140 -8.464 10.291 1.00 95.81 112 ALA A C 1
ATOM 841 O O . ALA A 1 112 ? -0.498 -9.516 10.808 1.00 95.81 112 ALA A O 1
ATOM 842 N N . ASP A 1 113 ? -0.189 -7.307 10.935 1.00 97.12 113 ASP A N 1
ATOM 843 C CA . ASP A 1 113 ? -0.576 -7.199 12.343 1.00 97.12 113 ASP A CA 1
ATOM 844 C C . ASP A 1 113 ? -2.042 -6.790 12.498 1.00 97.12 113 ASP A C 1
ATOM 846 O O . ASP A 1 113 ? -2.645 -6.206 11.601 1.00 97.12 113 ASP A O 1
ATOM 850 N N . ALA A 1 114 ? -2.653 -7.117 13.634 1.00 97.56 114 ALA A N 1
ATOM 851 C CA . ALA A 1 114 ? -4.018 -6.726 13.961 1.00 97.56 114 ALA A CA 1
ATOM 852 C C . ALA A 1 114 ? -4.032 -5.778 15.163 1.00 97.56 114 ALA A C 1
ATOM 854 O O . ALA A 1 114 ? -3.659 -6.159 16.272 1.00 97.56 114 ALA A O 1
ATOM 855 N N . PHE A 1 115 ? -4.511 -4.552 14.961 1.00 98.62 115 PHE A N 1
ATOM 856 C CA . PHE A 1 115 ? -4.740 -3.581 16.030 1.00 98.62 115 PHE A CA 1
ATOM 857 C C . PHE A 1 115 ? -6.193 -3.683 16.495 1.00 98.62 115 PHE A C 1
ATOM 859 O O . PHE A 1 115 ? -7.108 -3.332 15.750 1.00 98.62 115 PHE A O 1
ATOM 866 N N . GLU A 1 116 ? -6.409 -4.184 17.709 1.00 98.12 116 GLU A N 1
ATOM 867 C CA . GLU A 1 116 ? -7.742 -4.439 18.255 1.00 98.12 116 GLU A CA 1
ATOM 868 C C . GLU A 1 116 ? -8.185 -3.318 19.185 1.00 98.12 116 GLU A C 1
ATOM 870 O O . GLU A 1 116 ? -7.525 -3.018 20.172 1.00 98.12 116 GLU A O 1
ATOM 875 N N . PHE A 1 117 ? -9.320 -2.699 18.878 1.00 98.44 117 PHE A N 1
ATOM 876 C CA . PHE A 1 117 ? -9.932 -1.654 19.686 1.00 98.44 117 PHE A CA 1
ATOM 877 C C . PHE A 1 117 ? -11.348 -2.082 20.050 1.00 98.44 117 PHE A C 1
ATOM 879 O O . PHE A 1 117 ? -12.185 -2.281 19.171 1.00 98.44 117 PHE A O 1
ATOM 886 N N . ALA A 1 118 ? -11.628 -2.196 21.346 1.00 98.06 118 ALA A N 1
ATOM 887 C CA . ALA A 1 118 ? -12.936 -2.598 21.842 1.00 98.06 118 ALA A CA 1
ATOM 888 C C . ALA A 1 118 ? -13.772 -1.385 22.266 1.00 98.06 118 ALA A C 1
ATOM 890 O O . ALA A 1 118 ? -13.317 -0.523 23.018 1.00 98.06 118 ALA A O 1
ATOM 891 N N . GLN A 1 119 ? -15.041 -1.349 21.857 1.00 97.06 119 GLN A N 1
ATOM 892 C CA . GLN A 1 119 ? -15.999 -0.294 22.212 1.00 97.06 119 GLN A CA 1
ATOM 893 C C . GLN A 1 119 ? -16.139 -0.109 23.732 1.00 97.06 119 GLN A C 1
ATOM 895 O O . GLN A 1 119 ? -16.314 1.008 24.219 1.00 97.06 119 GLN A O 1
ATOM 900 N N . ALA A 1 120 ? -16.045 -1.203 24.493 1.00 97.12 120 ALA A N 1
ATOM 901 C CA . ALA A 1 120 ? -16.142 -1.182 25.951 1.00 97.12 120 ALA A C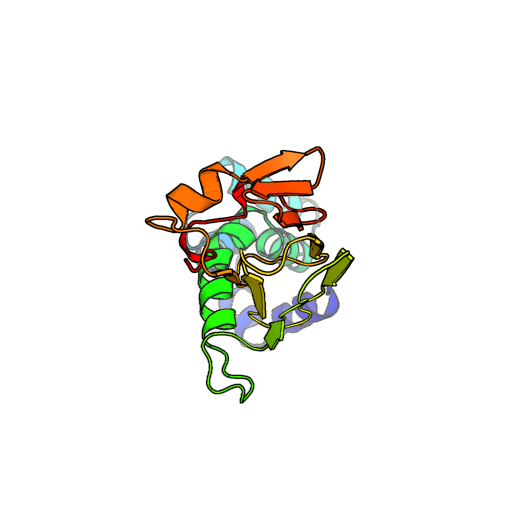A 1
ATOM 902 C C . ALA A 1 120 ? -14.903 -0.567 26.633 1.00 97.12 120 ALA A C 1
ATOM 904 O O . ALA A 1 120 ? -14.939 -0.275 27.831 1.00 97.12 120 ALA A O 1
ATOM 905 N N . GLU A 1 121 ? -13.819 -0.361 25.887 1.00 96.94 121 GLU A N 1
ATOM 906 C CA . GLU A 1 121 ? -12.507 0.038 26.378 1.00 96.94 121 GLU A CA 1
ATOM 907 C C . GLU A 1 121 ? -12.094 1.392 25.794 1.00 96.94 121 GLU A C 1
ATOM 909 O O . GLU A 1 121 ? -11.136 1.512 25.039 1.00 96.94 121 GLU A O 1
ATOM 914 N N . GLY A 1 122 ? -12.830 2.438 26.175 1.00 92.81 122 GLY A N 1
ATOM 915 C CA . GLY A 1 122 ? -12.570 3.808 25.729 1.00 92.81 122 GLY A CA 1
ATOM 916 C C . GLY A 1 122 ? -11.135 4.295 25.980 1.00 92.81 122 GLY A C 1
ATOM 917 O O . GLY A 1 122 ? -10.440 3.833 26.893 1.00 92.81 122 GLY A O 1
ATOM 918 N N . GLY A 1 123 ? -10.705 5.295 25.214 1.00 95.94 123 GLY A N 1
ATOM 919 C CA . GLY A 1 123 ? -9.332 5.794 25.271 1.00 95.94 123 GLY A CA 1
ATOM 920 C C . GLY A 1 123 ? -8.888 6.508 24.000 1.00 95.94 123 GLY A C 1
ATOM 921 O O . GLY A 1 123 ? -9.637 6.581 23.025 1.00 95.94 123 GLY A O 1
ATOM 922 N N . SER A 1 124 ? -7.665 7.048 24.029 1.00 98.31 124 SER A N 1
ATOM 923 C CA . SER A 1 124 ? -7.018 7.663 22.864 1.00 98.31 124 SER A CA 1
ATOM 924 C C . SER A 1 124 ? -5.806 6.848 22.423 1.00 98.31 124 SER A C 1
ATOM 926 O O . SER A 1 124 ? -4.771 6.816 23.087 1.00 98.31 124 SER A O 1
ATOM 928 N N . HIS A 1 125 ? -5.887 6.229 21.259 1.00 98.56 125 HIS A N 1
ATOM 929 C CA . HIS A 1 125 ? -4.856 5.340 20.746 1.00 98.56 125 HIS A CA 1
ATOM 930 C C . HIS A 1 125 ? -4.152 5.954 19.545 1.00 98.56 125 HIS A C 1
ATOM 932 O O . HIS A 1 125 ? -4.736 6.719 18.773 1.00 98.56 125 HIS A O 1
ATOM 938 N N . ARG A 1 126 ? -2.880 5.606 19.359 1.00 98.75 126 ARG A N 1
ATOM 939 C CA . ARG A 1 126 ? -2.133 5.978 18.161 1.00 98.75 126 ARG A CA 1
ATOM 940 C C . ARG A 1 126 ? -1.359 4.800 17.607 1.00 98.75 126 ARG A C 1
ATOM 942 O O . ARG A 1 126 ? -0.548 4.227 18.323 1.00 98.75 126 ARG A O 1
ATOM 949 N N . VAL A 1 127 ? -1.601 4.493 16.341 1.00 98.75 127 VAL A N 1
ATOM 950 C CA . VAL A 1 127 ? -0.877 3.490 15.561 1.00 98.75 127 VAL A CA 1
ATOM 951 C C . VAL A 1 127 ? 0.184 4.212 14.740 1.00 98.75 127 VAL A C 1
ATOM 953 O O . VAL A 1 127 ? -0.117 5.204 14.072 1.00 98.75 127 VAL A O 1
ATOM 956 N N . LEU A 1 128 ? 1.433 3.769 14.852 1.00 98.19 128 LEU A N 1
ATOM 957 C CA . LEU A 1 128 ? 2.580 4.448 14.248 1.00 98.19 128 LEU A CA 1
ATOM 958 C C . LEU A 1 128 ? 2.910 3.987 12.827 1.00 98.19 128 LEU A C 1
ATOM 960 O O . LEU A 1 128 ? 3.528 4.753 12.089 1.00 98.19 128 LEU A O 1
ATOM 964 N N . ASP A 1 129 ? 2.544 2.759 12.485 1.00 96.50 129 ASP A N 1
ATOM 965 C CA . ASP A 1 129 ? 3.041 2.020 11.326 1.00 96.50 129 ASP A CA 1
ATOM 966 C C . ASP A 1 129 ? 1.943 1.157 10.692 1.00 96.50 129 ASP A C 1
ATOM 968 O O . ASP A 1 129 ? 2.193 0.021 10.329 1.00 96.50 129 ASP A O 1
ATOM 972 N N . LEU A 1 130 ? 0.725 1.696 10.544 1.00 98.19 130 LEU A N 1
ATOM 973 C CA . LEU A 1 130 ? -0.333 0.970 9.839 1.00 98.19 130 LEU A CA 1
ATOM 974 C C . LEU A 1 130 ? 0.051 0.777 8.367 1.00 98.19 130 LEU A C 1
ATOM 976 O O . LEU A 1 130 ? 0.250 1.752 7.633 1.00 98.19 130 LEU A O 1
ATOM 980 N N . GLU A 1 131 ? 0.072 -0.473 7.929 1.00 97.00 131 GLU A N 1
ATOM 981 C CA . GLU A 1 131 ? 0.466 -0.872 6.586 1.00 97.00 131 GLU A CA 1
ATOM 982 C C . GLU A 1 131 ? -0.688 -1.544 5.823 1.00 97.00 131 GLU A C 1
ATOM 984 O O . GLU A 1 131 ? -1.630 -2.060 6.424 1.00 97.00 131 GLU A O 1
ATOM 989 N N . PRO A 1 132 ? -0.655 -1.586 4.474 1.00 96.44 132 PRO A N 1
ATOM 990 C CA . PRO A 1 132 ? -1.777 -2.105 3.679 1.00 96.44 132 PRO A CA 1
ATOM 991 C C . PRO A 1 132 ? -2.142 -3.578 3.924 1.00 96.44 132 PRO A C 1
ATOM 993 O O . PRO A 1 132 ? -3.202 -4.030 3.480 1.00 96.44 132 PRO A O 1
ATOM 996 N N . TRP A 1 133 ? -1.243 -4.346 4.542 1.00 96.31 133 TRP A N 1
ATOM 997 C CA . TRP A 1 133 ? -1.438 -5.752 4.896 1.00 96.31 133 TRP A CA 1
ATOM 998 C C . TRP A 1 133 ? -1.955 -5.957 6.323 1.00 96.31 133 TRP A C 1
ATOM 1000 O O . TRP A 1 133 ? -2.425 -7.059 6.605 1.00 96.31 133 TRP A O 1
ATOM 1010 N N . ASP A 1 134 ? -1.957 -4.924 7.164 1.00 97.94 134 ASP A N 1
ATOM 1011 C CA . ASP A 1 134 ? -2.470 -4.986 8.531 1.00 97.94 134 ASP A CA 1
ATOM 1012 C C . ASP A 1 134 ? -3.999 -5.044 8.585 1.00 97.94 134 ASP A C 1
ATOM 1014 O O . ASP A 1 134 ? -4.713 -4.898 7.579 1.00 97.94 134 ASP A O 1
ATOM 1018 N N . TYR A 1 135 ? -4.489 -5.243 9.804 1.00 97.94 135 TYR A N 1
ATOM 1019 C CA . TYR A 1 135 ? -5.888 -5.272 10.171 1.00 97.94 135 TYR A CA 1
ATOM 1020 C C . TYR A 1 135 ? -6.192 -4.292 11.310 1.00 97.94 135 TYR A C 1
ATOM 1022 O O . TYR A 1 135 ? -5.421 -4.111 12.253 1.00 97.94 135 TYR A O 1
ATOM 1030 N N . ILE A 1 136 ? -7.377 -3.698 11.247 1.00 98.56 136 ILE A N 1
ATOM 1031 C CA . ILE A 1 136 ? -7.983 -2.864 12.280 1.00 98.56 136 ILE A CA 1
ATOM 1032 C C . ILE A 1 136 ? -9.216 -3.623 12.771 1.00 98.56 136 ILE A C 1
ATOM 1034 O O . ILE A 1 136 ? -10.212 -3.716 12.055 1.00 98.56 136 ILE A O 1
ATOM 1038 N N . SER A 1 137 ? -9.155 -4.182 13.977 1.00 97.94 137 SER A N 1
ATOM 1039 C CA . SER A 1 137 ? -10.291 -4.855 14.611 1.00 97.94 137 SER A CA 1
ATOM 1040 C C . SER A 1 137 ? -11.054 -3.857 15.481 1.00 97.94 137 SER A C 1
ATOM 1042 O O . SER A 1 137 ? -10.477 -3.236 16.372 1.00 97.94 137 SER A O 1
ATOM 1044 N N . LEU A 1 138 ? -12.342 -3.666 15.199 1.00 98.38 138 LEU A N 1
ATOM 1045 C CA . LEU A 1 138 ? -13.240 -2.755 15.910 1.00 98.38 138 LEU A CA 1
ATOM 1046 C C . LEU A 1 138 ? -14.328 -3.568 16.616 1.00 98.38 138 LEU A C 1
ATOM 1048 O O . LEU A 1 138 ? -15.459 -3.695 16.142 1.00 98.38 138 LEU A O 1
ATOM 1052 N N . GLU A 1 139 ? -13.988 -4.110 17.781 1.00 97.81 139 GLU A N 1
ATOM 1053 C CA . GLU A 1 139 ? -14.856 -5.014 18.528 1.00 97.81 139 GLU A CA 1
ATOM 1054 C C . GLU A 1 139 ? -16.015 -4.256 19.200 1.00 97.81 139 GLU A C 1
ATOM 1056 O O . GLU A 1 139 ? -15.827 -3.277 19.925 1.00 97.81 139 GLU A O 1
ATOM 1061 N N . GLY A 1 140 ? -17.246 -4.730 19.003 1.00 97.38 140 GLY A N 1
ATOM 1062 C CA . GLY A 1 140 ? -18.401 -4.290 19.793 1.00 97.38 140 GLY A CA 1
ATOM 1063 C C . GLY A 1 140 ? -18.992 -2.928 19.412 1.00 97.38 140 GLY A C 1
ATOM 1064 O O . GLY A 1 140 ? -19.931 -2.484 20.070 1.00 97.38 140 GLY A O 1
ATOM 1065 N N . PHE A 1 141 ? -18.516 -2.284 18.341 1.00 97.88 141 PHE A N 1
ATOM 1066 C CA . PHE A 1 141 ? -19.071 -1.010 17.857 1.00 97.88 141 PHE A CA 1
ATOM 1067 C C . PHE A 1 141 ? -20.435 -1.155 17.165 1.00 97.88 141 PHE A C 1
ATOM 1069 O O . PHE A 1 141 ? -21.184 -0.182 17.068 1.00 97.88 141 PHE A O 1
ATOM 1076 N N . GLY A 1 142 ? -20.777 -2.362 16.700 1.00 97.56 142 GLY A N 1
ATOM 1077 C CA . GLY A 1 142 ? -22.064 -2.649 16.058 1.00 97.56 142 GLY A CA 1
ATOM 1078 C C . GLY A 1 142 ? -22.163 -2.205 14.595 1.00 97.56 142 GLY A C 1
ATOM 1079 O O . GLY A 1 142 ? -23.273 -2.013 14.092 1.00 97.56 142 GLY A O 1
ATOM 1080 N N . TYR A 1 143 ? -21.028 -2.034 13.914 1.00 97.56 143 TYR A N 1
ATOM 1081 C CA . TYR A 1 143 ? -20.987 -1.774 12.476 1.00 97.56 143 TYR A CA 1
ATOM 1082 C C . TYR A 1 143 ? -21.467 -2.991 11.675 1.00 97.56 143 TYR A C 1
ATOM 1084 O O . TYR A 1 143 ? -21.309 -4.132 12.096 1.00 97.56 143 TYR A O 1
ATOM 1092 N N . ALA A 1 144 ? -22.093 -2.745 10.522 1.00 96.38 144 ALA A N 1
ATOM 1093 C CA . ALA A 1 144 ? -22.604 -3.817 9.666 1.00 96.38 144 ALA A CA 1
ATOM 1094 C C . ALA A 1 144 ? -21.501 -4.492 8.831 1.00 96.38 144 ALA A C 1
ATOM 1096 O O . ALA A 1 144 ? -21.618 -5.673 8.510 1.00 96.38 144 ALA A O 1
ATOM 1097 N N . ASP A 1 145 ? -20.477 -3.724 8.459 1.00 95.81 145 ASP A N 1
ATOM 1098 C CA . ASP A 1 145 ? -19.323 -4.109 7.650 1.00 95.81 145 ASP A CA 1
ATOM 1099 C C . ASP A 1 145 ? -18.176 -3.097 7.859 1.00 95.81 145 ASP A C 1
ATOM 1101 O O . ASP A 1 145 ? -18.337 -2.082 8.553 1.00 95.81 145 ASP A O 1
ATOM 1105 N N . GLY A 1 146 ? -17.006 -3.380 7.281 1.00 94.69 146 GLY A N 1
ATOM 1106 C CA . GLY A 1 146 ? -15.844 -2.498 7.368 1.00 94.69 146 GLY A CA 1
ATOM 1107 C C . GLY A 1 146 ? -16.090 -1.142 6.704 1.00 94.69 146 GLY A C 1
ATOM 1108 O O . GLY A 1 146 ? -15.642 -0.121 7.215 1.00 94.69 146 GLY A O 1
ATOM 1109 N N . ALA A 1 147 ? -16.880 -1.081 5.631 1.00 95.06 147 ALA A N 1
ATOM 1110 C CA . ALA A 1 147 ? -17.242 0.156 4.946 1.00 95.06 147 ALA A CA 1
ATOM 1111 C C . ALA A 1 147 ? -18.048 1.105 5.849 1.00 95.06 147 ALA A C 1
ATOM 1113 O O . ALA A 1 147 ? -17.816 2.320 5.837 1.00 95.06 147 ALA A O 1
ATOM 1114 N N . ALA A 1 148 ? -18.964 0.569 6.661 1.00 96.06 148 ALA A N 1
ATOM 1115 C CA . ALA A 1 148 ? -19.683 1.334 7.670 1.00 96.06 148 ALA A CA 1
ATOM 1116 C C . ALA A 1 148 ? -18.713 1.920 8.704 1.00 96.06 148 ALA A C 1
ATOM 1118 O O . ALA A 1 148 ? -18.786 3.117 8.980 1.00 96.06 148 ALA A O 1
ATOM 1119 N N . ALA A 1 149 ? -17.763 1.130 9.205 1.00 96.75 149 ALA A N 1
ATOM 1120 C CA . ALA A 1 149 ? -16.743 1.609 10.137 1.00 96.75 149 ALA A CA 1
ATOM 1121 C C . ALA A 1 149 ? -15.784 2.639 9.510 1.00 96.75 149 ALA A C 1
ATOM 1123 O O . ALA A 1 149 ? -15.491 3.670 10.115 1.00 96.75 149 ALA A O 1
ATOM 1124 N N . LEU A 1 150 ? -15.346 2.416 8.268 1.00 96.56 150 LEU A N 1
ATOM 1125 C CA . LEU A 1 150 ? -14.471 3.318 7.513 1.00 96.56 150 LEU A CA 1
ATOM 1126 C C . LEU A 1 150 ? -15.102 4.704 7.340 1.00 96.56 150 LEU A C 1
ATOM 1128 O O . LEU A 1 150 ? -14.392 5.706 7.300 1.00 96.56 150 LEU A O 1
ATOM 1132 N N . SER A 1 151 ? -16.435 4.791 7.292 1.00 95.62 151 SER A N 1
ATOM 1133 C CA . SER A 1 151 ? -17.146 6.074 7.207 1.00 95.62 151 SER A CA 1
ATOM 1134 C C . SER A 1 151 ? -16.974 6.974 8.443 1.00 95.62 151 SER A C 1
ATOM 1136 O O . SER A 1 151 ? -17.210 8.179 8.349 1.00 95.62 151 SER A O 1
ATOM 1138 N N . HIS A 1 152 ? -16.514 6.415 9.570 1.00 96.44 152 HIS A N 1
ATOM 1139 C CA . HIS A 1 152 ? -16.144 7.152 10.784 1.00 96.44 152 HIS A CA 1
ATOM 1140 C C . HIS A 1 152 ? -14.679 7.613 10.789 1.00 96.44 152 HIS A C 1
ATOM 1142 O O . HIS A 1 152 ? -14.251 8.302 11.716 1.00 96.44 152 HIS A O 1
ATOM 1148 N N . MET A 1 153 ? -13.901 7.252 9.767 1.00 98.12 153 MET A N 1
ATOM 1149 C CA . MET A 1 153 ? -12.519 7.687 9.620 1.00 98.12 153 MET A CA 1
ATOM 1150 C C . MET A 1 153 ? -12.429 8.958 8.775 1.00 98.12 153 MET A C 1
ATOM 1152 O O . MET A 1 153 ? -13.077 9.103 7.738 1.00 98.12 153 MET A O 1
ATOM 1156 N N . THR A 1 154 ? -11.579 9.890 9.195 1.00 98.31 154 THR A N 1
ATOM 1157 C CA . THR A 1 154 ? -11.366 11.163 8.501 1.00 98.31 154 THR A CA 1
ATOM 1158 C C . THR A 1 154 ? -9.886 11.470 8.350 1.00 98.31 154 THR A C 1
ATOM 1160 O O . THR A 1 154 ? -9.110 11.289 9.285 1.00 98.31 154 THR A O 1
ATOM 1163 N N . GLN A 1 155 ? -9.485 12.006 7.195 1.00 98.56 155 GLN A N 1
ATOM 1164 C CA . GLN A 1 155 ? -8.126 12.515 7.015 1.00 98.56 155 GLN A CA 1
ATOM 1165 C C . GLN A 1 155 ? -7.911 13.779 7.867 1.00 98.56 155 GLN A C 1
ATOM 1167 O O . GLN A 1 155 ? -8.617 14.777 7.702 1.00 98.56 155 GLN A O 1
ATOM 1172 N N . ALA A 1 156 ? -6.887 13.764 8.715 1.00 96.94 156 ALA A N 1
ATOM 1173 C CA . ALA A 1 156 ? -6.450 14.862 9.566 1.00 96.94 156 ALA A CA 1
ATOM 1174 C C . ALA A 1 156 ? -4.971 15.194 9.285 1.00 96.94 156 ALA A C 1
ATOM 1176 O O . ALA A 1 156 ? -4.050 14.668 9.904 1.00 96.94 156 ALA A O 1
ATOM 1177 N N . GLY A 1 157 ? -4.722 16.092 8.328 1.00 97.19 157 GLY A N 1
ATOM 1178 C CA . GLY A 1 157 ? -3.355 16.414 7.907 1.00 97.19 157 GLY A CA 1
ATOM 1179 C C . GLY A 1 157 ? -2.686 15.214 7.230 1.00 97.19 157 GLY A C 1
ATOM 1180 O O . GLY A 1 157 ? -3.175 14.760 6.200 1.00 97.19 157 GLY A O 1
ATOM 1181 N N . SER A 1 158 ? -1.574 14.733 7.791 1.00 97.88 158 SER A N 1
ATOM 1182 C CA . SER A 1 158 ? -0.884 13.515 7.339 1.00 97.88 158 SER A CA 1
ATOM 1183 C C . SER A 1 158 ? -1.454 12.229 7.927 1.00 97.88 158 SER A C 1
ATOM 1185 O O . SER A 1 158 ? -0.996 11.162 7.548 1.00 97.88 158 SER A O 1
ATOM 1187 N N . ASP A 1 159 ? -2.388 12.329 8.869 1.00 98.56 159 ASP A N 1
ATOM 1188 C CA . ASP A 1 159 ? -2.853 11.201 9.670 1.00 98.56 159 ASP A CA 1
ATOM 1189 C C . ASP A 1 159 ? -4.314 10.889 9.333 1.00 98.56 159 ASP A C 1
ATOM 1191 O O . ASP A 1 159 ? -5.030 11.739 8.790 1.00 98.56 159 ASP A O 1
ATOM 1195 N N . VAL A 1 160 ? -4.786 9.700 9.699 1.00 98.75 160 VAL A N 1
ATOM 1196 C CA . VAL A 1 160 ? -6.219 9.375 9.726 1.00 98.75 160 VAL A CA 1
ATOM 1197 C C . VAL A 1 160 ? -6.688 9.322 11.172 1.00 98.75 160 VAL A C 1
ATOM 1199 O O . VAL A 1 160 ? -6.034 8.718 12.016 1.00 98.75 160 VAL A O 1
ATOM 1202 N N . SER A 1 161 ? -7.830 9.937 11.465 1.00 98.38 161 SER A N 1
ATOM 1203 C CA . SER A 1 161 ? -8.482 9.853 12.770 1.00 98.38 161 SER A CA 1
ATOM 1204 C C . SER A 1 161 ? -9.777 9.057 12.683 1.00 98.38 161 SER A C 1
ATOM 1206 O O . SER A 1 161 ? -10.570 9.277 11.772 1.00 98.38 161 SER A O 1
ATOM 1208 N N . PHE A 1 162 ? -10.016 8.197 13.664 1.00 98.44 162 PHE A N 1
ATOM 1209 C CA . PHE A 1 162 ? -11.303 7.573 13.954 1.00 98.44 162 PHE A CA 1
ATOM 1210 C C . PHE A 1 162 ? -11.780 8.070 15.319 1.00 98.44 162 PHE A C 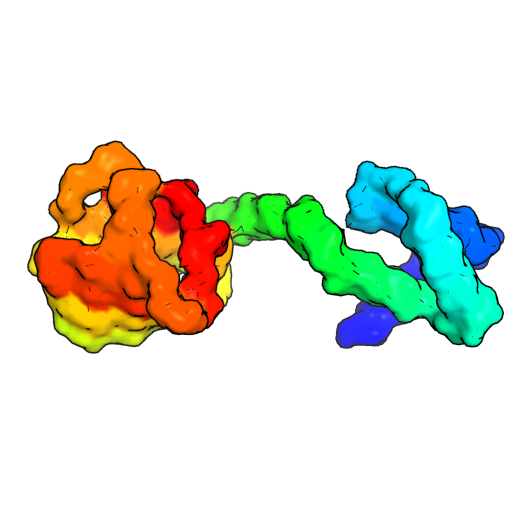1
ATOM 1212 O O . PHE A 1 162 ? -10.992 8.106 16.266 1.00 98.44 162 PHE A O 1
ATOM 1219 N N . GLU A 1 163 ? -13.053 8.432 15.433 1.00 96.81 163 GLU A N 1
ATOM 1220 C CA . GLU A 1 163 ? -13.679 8.754 16.715 1.00 96.81 163 GLU A CA 1
ATOM 1221 C C . GLU A 1 163 ? -15.112 8.227 16.724 1.00 96.81 163 GLU A C 1
ATOM 1223 O O . GLU A 1 163 ? -15.962 8.692 15.962 1.00 96.81 163 GLU A O 1
ATOM 1228 N N . ASP A 1 164 ? -15.385 7.255 17.591 1.00 97.12 164 ASP A N 1
ATOM 1229 C CA . ASP A 1 164 ? -16.745 6.789 17.835 1.00 97.12 164 ASP A CA 1
ATOM 1230 C C . ASP A 1 164 ? -16.885 6.189 19.235 1.00 97.12 164 ASP A C 1
ATOM 1232 O O . ASP A 1 164 ? -15.940 5.631 19.788 1.00 97.12 164 ASP A O 1
ATOM 1236 N N . GLN A 1 165 ? -18.076 6.320 19.822 1.00 95.69 165 GLN A N 1
ATOM 1237 C CA . GLN A 1 165 ? -18.479 5.658 21.072 1.00 95.69 165 GLN A CA 1
ATOM 1238 C C . GLN A 1 165 ? -17.484 5.758 22.255 1.00 95.69 165 GLN A C 1
ATOM 1240 O O . GLN A 1 165 ? -17.516 4.933 23.164 1.00 95.69 165 GLN A O 1
ATOM 1245 N N . GLY A 1 166 ? -16.653 6.808 22.301 1.00 94.12 166 GLY A N 1
ATOM 1246 C CA . GLY A 1 166 ? -15.670 7.038 23.370 1.00 94.12 166 GLY A CA 1
ATOM 1247 C C . GLY A 1 166 ? -14.275 6.450 23.116 1.00 94.12 166 GLY A C 1
ATOM 1248 O O . GLY A 1 166 ? -13.426 6.523 24.005 1.00 94.12 166 GLY A O 1
ATOM 1249 N N . VAL A 1 167 ? -14.030 5.907 21.922 1.00 98.19 167 VAL A N 1
ATOM 1250 C CA . VAL A 1 167 ? -12.716 5.470 21.438 1.00 98.19 167 VAL A CA 1
ATOM 1251 C C . VAL A 1 167 ? -12.235 6.447 20.367 1.00 98.19 167 VAL A C 1
ATOM 1253 O O . VAL A 1 167 ? -12.961 6.769 19.425 1.00 98.19 167 VAL A O 1
ATOM 1256 N N . SER A 1 168 ? -10.999 6.916 20.504 1.00 98.19 168 SER A N 1
ATOM 1257 C CA . SER A 1 168 ? -10.315 7.745 19.513 1.00 98.19 168 SER A CA 1
ATOM 1258 C C . SER A 1 168 ? -9.056 7.034 19.038 1.00 98.19 168 SER A C 1
ATOM 1260 O O . SER A 1 168 ? -8.247 6.609 19.857 1.00 98.19 168 SER A O 1
ATOM 1262 N N . ILE A 1 169 ? -8.854 6.921 17.727 1.00 98.69 169 ILE A N 1
ATOM 1263 C CA . ILE A 1 169 ? -7.668 6.286 17.137 1.00 98.69 169 ILE A CA 1
ATOM 1264 C C . ILE A 1 169 ? -7.045 7.259 16.145 1.00 98.69 169 ILE A C 1
ATOM 1266 O O . ILE A 1 169 ? -7.740 7.880 15.346 1.00 98.69 169 ILE A O 1
ATOM 1270 N N . THR A 1 170 ? -5.726 7.410 16.195 1.00 98.69 170 THR A N 1
ATOM 1271 C CA . THR A 1 170 ? -4.945 8.133 15.187 1.00 98.69 170 THR A CA 1
ATOM 1272 C C . THR A 1 170 ? -4.004 7.164 14.483 1.00 98.69 170 THR A C 1
ATOM 1274 O O . THR A 1 170 ? -3.151 6.569 15.134 1.00 98.69 170 THR A O 1
ATOM 1277 N N . PHE A 1 171 ? -4.117 7.043 13.167 1.00 98.69 171 PHE A N 1
ATOM 1278 C CA . PHE A 1 171 ? -3.168 6.326 12.318 1.00 98.69 171 PHE A CA 1
ATOM 1279 C C . PHE A 1 171 ? -2.186 7.344 11.739 1.00 98.69 171 PHE A C 1
ATOM 1281 O O . PHE A 1 171 ? -2.561 8.211 10.942 1.00 98.69 171 PHE A O 1
ATOM 1288 N N . SER A 1 172 ? -0.950 7.321 12.233 1.00 98.50 172 SER A N 1
ATOM 1289 C CA . SER A 1 172 ? 0.063 8.316 11.889 1.00 98.50 172 SER A CA 1
ATOM 1290 C C . SER A 1 172 ? 0.592 8.126 10.473 1.00 98.50 172 SER A C 1
ATOM 1292 O O . SER A 1 172 ? 0.943 7.021 10.085 1.00 98.50 172 SER A O 1
ATOM 1294 N N . GLN A 1 173 ? 0.737 9.230 9.733 1.00 97.81 173 GLN A N 1
ATOM 1295 C CA . GLN A 1 173 ? 1.279 9.237 8.366 1.00 97.81 173 GLN A CA 1
ATOM 1296 C C . GLN A 1 173 ? 0.526 8.332 7.377 1.00 97.81 173 GLN A C 1
ATOM 1298 O O . GLN A 1 173 ? 1.091 7.910 6.371 1.00 97.81 173 GLN A O 1
ATOM 1303 N N . THR A 1 174 ? -0.750 8.072 7.647 1.00 98.06 174 THR A N 1
ATOM 1304 C CA . THR A 1 174 ? -1.626 7.262 6.805 1.00 98.06 174 THR A CA 1
ATOM 1305 C C . THR A 1 174 ? -2.516 8.162 5.955 1.00 98.06 174 THR A C 1
ATOM 1307 O O . THR A 1 174 ? -3.086 9.148 6.438 1.00 98.06 174 THR A O 1
ATOM 1310 N N . LEU A 1 175 ? -2.691 7.821 4.681 1.00 97.56 175 LEU A N 1
ATOM 1311 C CA . LEU A 1 175 ? -3.733 8.415 3.852 1.00 97.56 175 LEU A CA 1
ATOM 1312 C C . LEU A 1 175 ? -5.030 7.622 4.003 1.00 97.56 175 LEU A C 1
ATOM 1314 O O . LEU A 1 175 ? -5.031 6.399 3.959 1.00 97.56 175 LEU A O 1
ATOM 1318 N N . LEU A 1 176 ? -6.172 8.304 4.082 1.00 97.94 176 LEU A N 1
ATOM 1319 C CA . LEU A 1 176 ? -7.475 7.636 4.187 1.00 97.94 176 LEU A CA 1
ATOM 1320 C C . LEU A 1 176 ? -7.742 6.690 3.004 1.00 97.94 176 LEU A C 1
ATOM 1322 O O . LEU A 1 176 ? -8.412 5.681 3.163 1.00 97.94 176 LEU A O 1
ATOM 1326 N N . ALA A 1 177 ? -7.186 6.993 1.827 1.00 96.12 177 ALA A N 1
ATOM 1327 C CA . ALA A 1 177 ? -7.283 6.140 0.643 1.00 96.12 177 ALA A CA 1
ATOM 1328 C C . ALA A 1 177 ? -6.472 4.830 0.740 1.00 96.12 177 ALA A C 1
ATOM 1330 O O . ALA A 1 177 ? -6.651 3.959 -0.106 1.00 96.12 177 ALA A O 1
ATOM 1331 N N . GLU A 1 178 ? -5.574 4.707 1.721 1.00 95.75 178 GLU A N 1
ATOM 1332 C CA . GLU A 1 178 ? -4.789 3.495 1.986 1.00 95.75 178 GLU A CA 1
ATOM 1333 C C . GLU A 1 178 ? -5.520 2.535 2.932 1.00 95.75 178 GLU A C 1
ATOM 1335 O O . GLU A 1 178 ? -5.197 1.352 2.933 1.00 95.75 178 GLU A O 1
ATOM 1340 N N . ILE A 1 179 ? -6.524 3.010 3.685 1.00 97.88 179 ILE A N 1
ATOM 1341 C CA . ILE A 1 179 ? -7.367 2.160 4.533 1.00 97.88 179 ILE A CA 1
ATOM 1342 C C . ILE A 1 179 ? -8.546 1.649 3.709 1.00 97.88 179 ILE A C 1
ATOM 1344 O O . ILE A 1 179 ? -9.427 2.410 3.303 1.00 97.88 179 ILE A O 1
ATOM 1348 N N . THR A 1 180 ? -8.565 0.344 3.466 1.00 96.00 180 THR A N 1
ATOM 1349 C CA . THR A 1 180 ? -9.601 -0.329 2.678 1.00 96.00 180 THR A CA 1
ATOM 1350 C C . THR A 1 180 ? -10.503 -1.192 3.558 1.00 96.00 180 THR A C 1
ATOM 1352 O O . THR A 1 180 ? -10.131 -1.587 4.659 1.00 96.00 180 THR A O 1
ATOM 1355 N N . ASP A 1 181 ? -11.708 -1.494 3.068 1.00 95.31 181 ASP A N 1
ATOM 1356 C CA . ASP A 1 181 ? -12.712 -2.312 3.773 1.00 95.31 181 ASP A CA 1
ATOM 1357 C C . ASP A 1 181 ? -12.150 -3.664 4.247 1.00 95.31 181 ASP A C 1
ATOM 1359 O O . ASP A 1 181 ? -12.414 -4.090 5.364 1.00 95.31 181 ASP A O 1
ATOM 1363 N N . ASP A 1 182 ? -11.280 -4.296 3.455 1.00 94.56 182 ASP A N 1
ATOM 1364 C CA . ASP A 1 182 ? -10.665 -5.585 3.791 1.00 94.56 182 ASP A CA 1
ATOM 1365 C C . ASP A 1 182 ? -9.595 -5.517 4.898 1.00 94.56 182 ASP A C 1
ATOM 1367 O O . ASP A 1 182 ? -9.089 -6.553 5.330 1.00 94.56 182 ASP A O 1
ATOM 1371 N N . MET A 1 183 ? -9.204 -4.318 5.334 1.00 97.50 183 MET A N 1
ATOM 1372 C CA . MET A 1 183 ? -8.371 -4.136 6.525 1.00 97.50 183 MET A CA 1
ATOM 1373 C C . MET A 1 183 ? -9.216 -4.124 7.798 1.00 97.50 183 MET A C 1
ATOM 1375 O O . MET A 1 183 ? -8.667 -4.277 8.881 1.00 97.50 183 MET A O 1
ATOM 1379 N N . ILE A 1 184 ? -10.531 -3.922 7.708 1.00 98.06 184 ILE A N 1
ATOM 1380 C CA . ILE A 1 184 ? -11.372 -3.672 8.874 1.00 98.06 184 ILE A CA 1
ATOM 1381 C C . ILE A 1 184 ? -12.141 -4.937 9.255 1.00 98.06 184 ILE A C 1
ATOM 1383 O O . ILE A 1 184 ? -12.867 -5.515 8.449 1.00 98.06 184 ILE A O 1
ATOM 1387 N N . LEU A 1 185 ? -12.005 -5.340 10.516 1.00 97.19 185 LEU A N 1
ATOM 1388 C CA . LEU A 1 185 ? -12.723 -6.460 11.118 1.00 97.19 185 LEU A CA 1
ATOM 1389 C C . LEU A 1 185 ? -13.748 -5.885 12.107 1.00 97.19 185 LEU A C 1
ATOM 1391 O O . LEU A 1 185 ? -13.372 -5.132 13.004 1.00 97.19 185 LEU A O 1
ATOM 1395 N N . VAL A 1 186 ? -15.035 -6.198 11.922 1.00 95.06 186 VAL A N 1
ATOM 1396 C CA . VAL A 1 186 ? -16.169 -5.721 12.746 1.00 95.06 186 VAL A CA 1
ATOM 1397 C C . VAL A 1 186 ? -17.104 -6.853 13.143 1.00 95.06 186 VAL A C 1
ATOM 1399 O O . VAL A 1 186 ? -17.157 -7.863 12.402 1.00 95.06 186 VAL A O 1
#

pLDDT: mean 94.36, std 5.6, range [57.72, 98.75]

Radius of gyration: 22.21 Å; chains: 1; bounding box: 49×36×57 Å

Secondary structure (DSSP, 8-state):
-HHHHHHHHHSHHHHHHHTT--HHHHHHHHHHHHHSSPPPHHHHHHHHHHHHTT--HHHHHHHHHTSHHHHHHHHHHHHHHHHH---S-SSSSS-EE---SS-EEE---SSS-EEEEETTS-EEEEES---TT-EEEEETS--SSHHHHHTTEEEETTEEEEEETTEEEEETT--GGG--GGGEE-

Foldseek 3Di:
DLVVLVVVCPDPVNCVPQVPDQQLVNQQVCCCPQQVDGDDPVSSVVRSVVVVVPDDPSVVNVCSCPDPRSCVVCVVVVLVVLQPDCPVPPDSWPEEAEQFAEEEEDERDGGAYEDADELVRAYEYEYEDDALNYAYEYHPQPAPFLVSQLVQWDDDPQWIWHDDNRHIYIYHSDDSVSDDRVRYHD

Organism: NCBI:txid1779329

Sequence (186 aa):
RAEVVEGFLESAEFKATYGALDNGDFVTLLYNNVLGRDPDATGLTNWTARLDGGMSRAKVVEGFSQSTEFKAATADALKEWLRDVDYGSGSIYHDLLHPGSGDNLLAGGIGADAFEFAQAEGGSHRVLDLEPWDYISLEGFGYADGAAALSHMTQAGSDVSFEDQGVSITFSQTLLAEITDDMILV